Protein AF-A0A1U7H6U9-F1 (afdb_monomer)

Sequence (258 aa):
MTDILKEILNILKENENIRLIISALLLIFVFRLKDIYEFVDRLLNRKVTRLENLLKGDLDRETRQAVQEELYSRYFQQTTGIKAEKHLREKITKLFESANGRITYSDINHVFKHGFLLCDHNEELRIRKINRQDRISYRFWRIISLSVWVLGLLLILLTILFKIDDPSKIKIGILSTFSPSRNTNEFSLKSVLILHGISWCILAYVMRSQTFVIKIVDKVKSELERQSVEKKRPKSKSIINLFTNLLSPNNLFKRKKK

Nearest PDB structures (foldseek):
  3q0k-assembly2_C  TM=1.827E-01  e=5.398E+00  Homo sapiens

Solvent-accessible surface area (backbone atoms only — not comparable to full-atom values): 15126 Å² total; per-residue (Å²): 124,66,58,68,56,50,51,50,52,50,58,52,72,76,41,90,51,63,66,59,50,52,49,51,52,51,49,52,46,64,76,38,43,64,62,52,48,56,49,50,49,49,64,69,41,47,62,56,57,49,47,56,55,52,68,74,50,96,60,57,74,66,61,44,51,54,49,49,52,54,46,52,37,50,52,46,22,72,76,40,68,41,86,58,56,72,74,56,45,53,52,51,49,52,52,43,59,76,41,73,72,75,53,52,56,62,52,53,30,53,33,42,78,69,66,31,56,43,70,46,98,82,71,42,81,41,69,57,77,86,46,72,64,59,54,49,51,52,52,48,54,51,49,52,53,51,50,55,48,53,51,53,50,49,52,53,49,48,56,60,74,58,54,67,89,56,77,85,73,70,75,59,82,76,53,76,82,75,68,88,82,95,82,76,87,72,78,43,72,63,59,57,52,49,54,51,50,52,51,49,54,53,49,52,48,53,55,51,51,54,59,49,46,54,54,41,45,52,53,55,44,54,51,50,50,50,52,54,53,57,72,65,50,67,67,55,66,60,50,49,53,51,49,53,59,66,67,32,72,80,61,69,70,74,74,82,82,128

Radius of gyration: 31.3 Å; Cα contacts (8 Å, |Δi|>4): 102; chains: 1; bounding box: 90×60×73 Å

Mean predicted aligned error: 14.07 Å

Foldseek 3Di:
DVPVVVVLVVVVVPDPPVVSVVVVVVVCCVVCVVVVVVVVVCVLCVLLVVLVVVLVDDDPPVVNVVSVQVNVQSVLCVVLVDRDHPLVSVQVVVLQVLCVPLDDSPLVRLQVVVPQWDQDPVRHTGGDPCDPVNVVVLVVLVVVLVVVLVVLVVVLVCCVVPVPPDLVPPPPVVCVVPDDDDDPSPPDPVVSVVVSVVSVVVSVVVNCSVVVNVVSSVSSNVSSVVVVVVVPPPCVVVVVVVVCVVPPPVVVPPPPDD

Structure (mmCIF, N/CA/C/O backbone):
data_AF-A0A1U7H6U9-F1
#
_entry.id   AF-A0A1U7H6U9-F1
#
loop_
_atom_site.group_PDB
_atom_site.id
_atom_site.type_symbol
_atom_site.label_atom_id
_atom_site.label_alt_id
_atom_site.label_comp_id
_atom_site.label_asym_id
_atom_site.label_entity_id
_atom_site.label_seq_id
_atom_site.pdbx_PDB_ins_code
_atom_site.Cartn_x
_atom_site.Cartn_y
_atom_site.Cartn_z
_atom_site.occupancy
_atom_site.B_iso_or_equiv
_atom_site.auth_seq_id
_atom_site.auth_comp_id
_atom_site.auth_asym_id
_atom_site.auth_atom_id
_atom_site.pdbx_PDB_model_num
ATOM 1 N N . MET A 1 1 ? -4.903 -30.337 -26.180 1.00 49.38 1 MET A N 1
ATOM 2 C CA . MET A 1 1 ? -4.118 -29.377 -25.351 1.00 49.38 1 MET A CA 1
ATOM 3 C C . MET A 1 1 ? -2.610 -29.582 -25.526 1.00 49.38 1 MET A C 1
ATOM 5 O O . MET A 1 1 ? -1.869 -28.611 -25.504 1.00 49.38 1 MET A O 1
ATOM 9 N N . THR A 1 2 ? -2.164 -30.821 -25.748 1.00 56.25 2 THR A N 1
ATOM 10 C CA . THR A 1 2 ? -0.786 -31.196 -26.106 1.00 56.25 2 THR A CA 1
ATOM 11 C C . THR A 1 2 ? -0.370 -30.777 -27.516 1.00 56.25 2 THR A C 1
ATOM 13 O O . THR A 1 2 ? 0.811 -30.547 -27.745 1.00 56.25 2 THR A O 1
ATOM 16 N N . ASP A 1 3 ? -1.320 -30.649 -28.443 1.00 65.25 3 ASP A N 1
ATOM 17 C CA . ASP A 1 3 ? -0.990 -30.564 -29.873 1.00 65.25 3 ASP A CA 1
ATOM 18 C C . ASP A 1 3 ? -0.552 -29.159 -30.291 1.00 65.25 3 ASP A C 1
ATOM 20 O O . ASP A 1 3 ? 0.504 -29.014 -30.889 1.00 65.25 3 ASP A O 1
ATOM 24 N N . ILE A 1 4 ? -1.238 -28.115 -29.813 1.00 66.12 4 ILE A N 1
ATOM 25 C CA . ILE A 1 4 ? -0.829 -26.711 -30.020 1.00 66.12 4 ILE A CA 1
ATOM 26 C C . ILE A 1 4 ? 0.553 -26.442 -29.401 1.00 66.12 4 ILE A C 1
ATOM 28 O O . ILE A 1 4 ? 1.375 -25.724 -29.958 1.00 66.12 4 ILE A O 1
ATOM 32 N N . LEU A 1 5 ? 0.829 -27.038 -28.238 1.00 59.56 5 LEU A N 1
ATOM 33 C CA . LEU A 1 5 ? 2.100 -26.870 -27.530 1.00 59.56 5 LEU A CA 1
ATOM 34 C C . LEU A 1 5 ? 3.250 -27.577 -28.264 1.00 59.56 5 LEU A C 1
ATOM 36 O O . LEU A 1 5 ? 4.351 -27.035 -28.325 1.00 59.56 5 LEU A O 1
ATOM 40 N N . LYS A 1 6 ? 2.982 -28.746 -28.862 1.00 70.38 6 LYS A N 1
ATOM 41 C CA . LYS A 1 6 ? 3.920 -29.462 -29.739 1.00 70.38 6 LYS A CA 1
ATOM 42 C C . LYS A 1 6 ? 4.178 -28.713 -31.043 1.00 70.38 6 LYS A C 1
ATOM 44 O O . LYS A 1 6 ? 5.318 -28.655 -31.484 1.00 70.38 6 LYS A O 1
ATOM 49 N N . GLU A 1 7 ? 3.147 -28.121 -31.630 1.00 66.81 7 GLU A N 1
ATOM 50 C CA . GLU A 1 7 ? 3.247 -27.384 -32.890 1.00 66.81 7 GLU A CA 1
ATOM 51 C C . GLU A 1 7 ? 4.045 -26.087 -32.715 1.00 66.81 7 GLU A C 1
ATOM 53 O O . GLU A 1 7 ? 4.956 -25.807 -33.490 1.00 66.81 7 GLU A O 1
ATOM 58 N N . ILE A 1 8 ? 3.831 -25.375 -31.604 1.00 60.94 8 ILE A N 1
ATOM 59 C CA . ILE A 1 8 ? 4.666 -24.232 -31.217 1.00 60.94 8 ILE A CA 1
ATOM 60 C C . ILE A 1 8 ? 6.109 -24.678 -30.936 1.00 60.94 8 ILE A C 1
ATOM 62 O O . ILE A 1 8 ? 7.039 -24.033 -31.408 1.00 60.94 8 ILE A O 1
ATOM 66 N N . LEU A 1 9 ? 6.325 -25.788 -30.220 1.00 65.06 9 LEU A N 1
ATOM 67 C CA . LEU A 1 9 ? 7.670 -26.326 -29.964 1.00 65.06 9 LEU A CA 1
ATOM 68 C C . LEU A 1 9 ? 8.410 -26.720 -31.246 1.00 65.06 9 LEU A C 1
ATOM 70 O O . LEU A 1 9 ? 9.613 -26.493 -31.325 1.00 65.06 9 LEU A O 1
ATOM 74 N N . ASN A 1 10 ? 7.715 -27.260 -32.247 1.00 69.25 10 ASN A N 1
ATOM 75 C CA . ASN A 1 10 ? 8.311 -27.578 -33.543 1.00 69.25 10 ASN A CA 1
ATOM 76 C C . ASN A 1 10 ? 8.686 -26.305 -34.319 1.00 69.25 10 ASN A C 1
ATOM 78 O O . ASN A 1 10 ? 9.823 -26.197 -34.773 1.00 69.25 10 ASN A O 1
ATOM 82 N N . ILE A 1 11 ? 7.807 -25.295 -34.356 1.00 66.06 11 ILE A N 1
ATOM 83 C CA . ILE A 1 11 ? 8.087 -23.990 -34.989 1.00 66.06 11 ILE A CA 1
ATOM 84 C C . ILE A 1 11 ? 9.263 -23.268 -34.303 1.00 66.06 11 ILE A C 1
ATOM 86 O O . ILE A 1 11 ? 10.063 -22.606 -34.969 1.00 66.06 11 ILE A O 1
ATOM 90 N N . LEU A 1 12 ? 9.385 -23.409 -32.976 1.00 61.44 12 LEU A N 1
ATOM 91 C CA . LEU A 1 12 ? 10.490 -22.882 -32.164 1.00 61.44 12 LEU A CA 1
ATOM 92 C C . LEU A 1 12 ? 11.818 -23.609 -32.417 1.00 61.44 12 LEU A C 1
ATOM 94 O O . LEU A 1 12 ? 12.876 -23.008 -32.258 1.00 61.44 12 LEU A O 1
ATOM 98 N N . LYS A 1 13 ? 11.772 -24.898 -32.772 1.00 66.88 13 LYS A N 1
ATOM 99 C CA . LYS A 1 13 ? 12.962 -25.725 -33.009 1.00 66.88 13 LYS A CA 1
ATOM 100 C C . LYS A 1 13 ? 13.544 -25.515 -34.408 1.00 66.88 13 LYS A C 1
ATOM 102 O O . LYS A 1 13 ? 14.748 -25.660 -34.579 1.00 66.88 13 LYS A O 1
ATOM 107 N N . GLU A 1 14 ? 12.703 -25.161 -35.379 1.00 64.81 14 GLU A N 1
ATOM 108 C CA . GLU A 1 14 ? 13.105 -24.878 -36.765 1.00 64.81 14 GLU A CA 1
ATOM 109 C C . GLU A 1 14 ? 13.566 -23.431 -37.000 1.00 64.81 14 GLU A C 1
ATOM 111 O O . GLU A 1 14 ? 14.269 -23.171 -37.972 1.00 64.81 14 GLU A O 1
ATOM 116 N N . ASN A 1 15 ? 13.222 -22.481 -36.120 1.00 57.94 15 ASN A N 1
ATOM 117 C CA . ASN A 1 15 ? 13.577 -21.070 -36.288 1.00 57.94 15 ASN A CA 1
ATOM 118 C C . ASN A 1 15 ? 14.484 -20.557 -35.155 1.00 57.94 15 ASN A C 1
ATOM 120 O O . ASN A 1 15 ? 14.013 -20.286 -34.054 1.00 57.94 15 ASN A O 1
ATOM 124 N N . GLU A 1 16 ? 15.756 -20.259 -35.456 1.00 61.72 16 GLU A N 1
ATOM 125 C CA . GLU A 1 16 ? 16.683 -19.535 -34.552 1.00 61.72 16 GLU A CA 1
ATOM 126 C C . GLU A 1 16 ? 16.272 -18.067 -34.296 1.00 61.72 16 GLU A C 1
ATOM 128 O O . GLU A 1 16 ? 16.919 -17.319 -33.558 1.00 61.72 16 GLU A O 1
ATOM 133 N N . ASN A 1 17 ? 15.167 -17.619 -34.898 1.00 64.81 17 ASN A N 1
ATOM 134 C CA . ASN A 1 17 ? 14.652 -16.269 -34.750 1.00 64.81 17 ASN A CA 1
ATOM 135 C C . ASN A 1 17 ? 14.024 -16.058 -33.367 1.00 64.81 17 ASN A C 1
ATOM 137 O O . ASN A 1 17 ? 12.815 -16.186 -33.179 1.00 64.81 17 ASN A O 1
ATOM 141 N N . ILE A 1 18 ? 14.847 -15.599 -32.422 1.00 63.69 18 ILE A N 1
ATOM 142 C CA . ILE A 1 18 ? 14.475 -15.180 -31.058 1.00 63.69 18 ILE A CA 1
ATOM 143 C C . ILE A 1 18 ? 13.213 -14.286 -31.036 1.00 63.69 18 ILE A C 1
ATOM 145 O O . ILE A 1 18 ? 12.418 -14.352 -30.100 1.00 63.69 18 ILE A O 1
ATOM 149 N N . ARG A 1 19 ? 12.968 -13.482 -32.083 1.00 62.41 19 ARG A N 1
ATOM 150 C CA . ARG A 1 19 ? 11.760 -12.640 -32.213 1.00 62.41 19 ARG A CA 1
ATOM 151 C C . ARG A 1 19 ? 10.457 -13.447 -32.305 1.00 62.41 19 ARG A C 1
ATOM 153 O O . ARG A 1 19 ? 9.474 -13.041 -31.693 1.00 62.41 19 ARG A O 1
ATOM 160 N N . LEU A 1 20 ? 10.455 -14.570 -33.028 1.00 65.38 20 LEU A N 1
ATOM 161 C CA . LEU A 1 20 ? 9.314 -15.494 -33.116 1.00 65.38 20 LEU A CA 1
ATOM 162 C C . LEU A 1 20 ? 9.099 -16.236 -31.792 1.00 65.38 20 LEU A C 1
ATOM 164 O O . LEU A 1 20 ? 7.964 -16.456 -31.380 1.00 65.38 20 LEU A O 1
ATOM 168 N N . ILE A 1 21 ? 10.187 -16.547 -31.083 1.00 66.44 21 ILE A N 1
ATOM 169 C CA . ILE A 1 21 ? 10.131 -17.162 -29.752 1.00 66.44 21 ILE A CA 1
ATOM 170 C C . ILE A 1 21 ? 9.462 -16.221 -28.746 1.00 66.44 21 ILE A C 1
ATOM 172 O O . ILE A 1 21 ? 8.542 -16.613 -28.027 1.00 66.44 21 ILE A O 1
ATOM 176 N N . ILE A 1 22 ? 9.890 -14.956 -28.726 1.00 69.62 22 ILE A N 1
ATOM 177 C CA . ILE A 1 22 ? 9.334 -13.927 -27.842 1.00 69.62 22 ILE A CA 1
ATOM 178 C C . ILE A 1 22 ? 7.870 -13.633 -28.195 1.00 69.62 22 ILE A C 1
ATOM 180 O O . ILE A 1 22 ? 7.052 -13.504 -27.285 1.00 69.62 22 ILE A O 1
ATOM 184 N N . SER A 1 23 ? 7.511 -13.558 -29.483 1.00 69.50 23 SER A N 1
ATOM 185 C CA . SER A 1 23 ? 6.121 -13.313 -29.891 1.00 69.50 23 SER A CA 1
ATOM 186 C C . SER A 1 23 ? 5.200 -14.487 -29.552 1.00 69.50 23 SER A C 1
ATOM 188 O O . SER A 1 23 ? 4.104 -14.252 -29.047 1.00 69.50 23 SER A O 1
ATOM 190 N N . ALA A 1 24 ? 5.650 -15.734 -29.734 1.00 70.75 24 ALA A N 1
ATOM 191 C CA . ALA A 1 24 ? 4.907 -16.929 -29.340 1.00 70.75 24 ALA A CA 1
ATOM 192 C C . ALA A 1 24 ? 4.715 -17.006 -27.815 1.00 70.75 24 ALA A C 1
ATOM 194 O O . ALA A 1 24 ? 3.606 -17.265 -27.350 1.00 70.75 24 ALA A O 1
ATOM 195 N N . LEU A 1 25 ? 5.755 -16.707 -27.027 1.00 72.19 25 LEU A N 1
ATOM 196 C CA . LEU A 1 25 ? 5.663 -16.614 -25.564 1.00 72.19 25 LEU A CA 1
ATOM 197 C C . LEU A 1 25 ? 4.686 -15.523 -25.112 1.00 72.19 25 LEU A C 1
ATOM 199 O O . LEU A 1 25 ? 3.873 -15.772 -24.225 1.00 72.19 25 LEU A O 1
ATOM 203 N N . LEU A 1 26 ? 4.726 -14.341 -25.734 1.00 74.06 26 LEU A N 1
ATOM 204 C CA . LEU A 1 26 ? 3.769 -13.259 -25.479 1.00 74.06 26 LEU A CA 1
ATOM 205 C C . LEU A 1 26 ? 2.338 -13.675 -25.826 1.00 74.06 26 LEU A C 1
ATOM 207 O O . LEU A 1 26 ? 1.430 -13.399 -25.047 1.00 74.06 26 LEU A O 1
ATOM 211 N N . LEU A 1 27 ? 2.130 -14.370 -26.947 1.00 74.38 27 LEU A N 1
ATOM 212 C CA . LEU A 1 27 ? 0.814 -14.873 -27.343 1.00 74.38 27 LEU A CA 1
ATOM 213 C C . LEU A 1 27 ? 0.282 -15.877 -26.314 1.00 74.38 27 LEU A C 1
ATOM 215 O O . LEU A 1 27 ? -0.834 -15.723 -25.825 1.00 74.38 27 LEU A O 1
ATOM 219 N N . ILE A 1 28 ? 1.097 -16.865 -25.930 1.00 76.38 28 ILE A N 1
ATOM 220 C CA . ILE A 1 28 ? 0.740 -17.849 -24.899 1.00 76.38 28 ILE A CA 1
ATOM 221 C C . ILE A 1 28 ? 0.423 -17.138 -23.585 1.00 76.38 28 ILE A C 1
ATOM 223 O O . ILE A 1 28 ? -0.576 -17.462 -22.948 1.00 76.38 28 ILE A O 1
ATOM 227 N N . PHE A 1 29 ? 1.237 -16.153 -23.197 1.00 74.19 29 PHE A N 1
ATOM 228 C CA . PHE A 1 29 ? 1.008 -15.365 -21.995 1.00 74.19 29 PHE A CA 1
ATOM 229 C C . PHE A 1 29 ? -0.342 -14.647 -22.059 1.00 74.19 29 PHE A C 1
ATOM 231 O O . PHE A 1 29 ? -1.132 -14.793 -21.134 1.00 74.19 29 PHE A O 1
ATOM 238 N N . VAL A 1 30 ? -0.658 -13.968 -23.168 1.00 76.31 30 VAL A N 1
ATOM 239 C CA . VAL A 1 30 ? -1.934 -13.259 -23.365 1.00 76.31 30 VAL A CA 1
ATOM 240 C C . VAL A 1 30 ? -3.130 -14.213 -23.332 1.00 76.31 30 VAL A C 1
ATOM 242 O O . VAL A 1 30 ? -4.099 -13.947 -22.623 1.00 76.31 30 VAL A O 1
ATOM 245 N N . PHE A 1 31 ? -3.065 -15.350 -24.028 1.00 76.12 31 PHE A N 1
ATOM 246 C CA . PHE A 1 31 ? -4.160 -16.328 -24.051 1.00 76.12 31 PHE A CA 1
ATOM 247 C C . PHE A 1 31 ? -4.324 -17.090 -22.726 1.00 76.12 31 PHE A C 1
ATOM 249 O O . PHE A 1 31 ? -5.417 -17.564 -22.424 1.00 76.12 31 PHE A O 1
ATOM 256 N N . ARG A 1 32 ? -3.269 -17.179 -21.906 1.00 76.19 32 ARG A N 1
ATOM 257 C CA . ARG A 1 32 ? -3.286 -17.811 -20.575 1.00 76.19 32 ARG A CA 1
ATOM 258 C C . ARG A 1 32 ? -3.386 -16.815 -19.421 1.00 76.19 32 ARG A C 1
ATOM 260 O O . ARG A 1 32 ? -3.363 -17.241 -18.269 1.00 76.19 32 ARG A O 1
ATOM 267 N N . LEU A 1 33 ? -3.553 -15.517 -19.690 1.00 75.62 33 LEU A N 1
ATOM 268 C CA . LEU A 1 33 ? -3.684 -14.485 -18.652 1.00 75.62 33 LEU A CA 1
ATOM 269 C C . LEU A 1 33 ? -4.794 -14.815 -17.653 1.00 75.62 33 LEU A C 1
ATOM 271 O O . LEU A 1 33 ? -4.611 -14.595 -16.462 1.00 75.62 33 LEU A O 1
ATOM 275 N N . LYS A 1 34 ? -5.914 -15.379 -18.121 1.00 79.38 34 LYS A N 1
ATOM 276 C CA . LYS A 1 34 ? -7.024 -15.793 -17.255 1.00 79.38 34 LYS A CA 1
ATOM 277 C C . LYS A 1 34 ? -6.606 -16.896 -16.278 1.00 79.38 34 LYS A C 1
ATOM 279 O O . LYS A 1 34 ? -6.797 -16.737 -15.078 1.00 79.38 34 LYS A O 1
ATOM 284 N N . ASP A 1 35 ? -5.986 -17.966 -16.773 1.00 79.75 35 ASP A N 1
ATOM 285 C CA . ASP A 1 35 ? -5.530 -19.088 -15.941 1.00 79.75 35 ASP A CA 1
ATOM 286 C C . ASP A 1 35 ? -4.457 -18.638 -14.938 1.00 79.75 35 ASP A C 1
ATOM 288 O O . ASP A 1 35 ? -4.471 -19.034 -13.772 1.00 79.75 35 ASP A O 1
ATOM 292 N N . ILE A 1 36 ? -3.539 -17.775 -15.387 1.00 75.81 36 ILE A N 1
ATOM 293 C CA . ILE A 1 36 ? -2.498 -17.180 -14.543 1.00 75.81 36 ILE A CA 1
ATOM 294 C C . ILE A 1 36 ? -3.138 -16.299 -13.469 1.00 75.81 36 ILE A C 1
ATOM 296 O O . ILE A 1 36 ? -2.761 -16.396 -12.303 1.00 75.81 36 ILE A O 1
ATOM 300 N N . TYR A 1 37 ? -4.123 -15.476 -13.828 1.00 78.69 37 TYR A N 1
ATOM 301 C CA . TYR A 1 37 ? -4.843 -14.629 -12.884 1.00 78.69 37 TYR A CA 1
ATOM 302 C C . TYR A 1 37 ? -5.593 -15.462 -11.841 1.00 78.69 37 TYR A C 1
ATOM 304 O O . TYR A 1 37 ? -5.427 -15.228 -10.649 1.00 78.69 37 TYR A O 1
ATOM 312 N N . GLU A 1 38 ? -6.337 -16.491 -12.256 1.00 81.88 38 GLU A N 1
ATOM 313 C CA . GLU A 1 38 ? -7.028 -17.412 -11.344 1.00 81.88 38 GLU A CA 1
ATOM 314 C C . GLU A 1 38 ? -6.059 -18.191 -10.444 1.00 81.88 38 GLU A C 1
ATOM 316 O O . GLU A 1 38 ? -6.378 -18.520 -9.299 1.00 81.88 38 GLU A O 1
ATOM 321 N N . PHE A 1 39 ? -4.872 -18.531 -10.944 1.00 80.88 39 PHE A N 1
ATOM 322 C CA . PHE A 1 39 ? -3.835 -19.178 -10.146 1.00 80.88 39 PHE A CA 1
ATOM 323 C C . PHE A 1 39 ? -3.241 -18.221 -9.106 1.00 80.88 39 PHE A C 1
ATOM 325 O O . PHE A 1 39 ? -3.111 -18.585 -7.935 1.00 80.88 39 PHE A O 1
ATOM 332 N N . VAL A 1 40 ? -2.919 -16.991 -9.512 1.00 79.81 40 VAL A N 1
ATOM 333 C CA . VAL A 1 40 ? -2.417 -15.941 -8.617 1.00 79.81 40 VAL A CA 1
ATOM 334 C C . VAL A 1 40 ? -3.463 -15.597 -7.558 1.00 79.81 40 VAL A C 1
ATOM 336 O O . VAL A 1 40 ? -3.121 -15.534 -6.380 1.00 79.81 40 VAL A O 1
ATOM 339 N N . ASP A 1 41 ? -4.733 -15.461 -7.937 1.00 79.50 41 ASP A N 1
ATOM 340 C CA . ASP A 1 41 ? -5.823 -15.176 -7.005 1.00 79.50 41 ASP A CA 1
ATOM 341 C C . ASP A 1 41 ? -6.011 -16.316 -5.992 1.00 79.50 41 ASP A C 1
ATOM 343 O O . ASP A 1 41 ? -6.044 -16.083 -4.782 1.00 79.50 41 ASP A O 1
ATOM 347 N N . ARG A 1 42 ? -5.978 -17.578 -6.448 1.00 81.88 42 ARG A N 1
ATOM 348 C CA . ARG A 1 42 ? -5.971 -18.745 -5.551 1.00 81.88 42 ARG A CA 1
ATOM 349 C C . ARG A 1 42 ? -4.787 -18.734 -4.591 1.00 81.88 42 ARG A C 1
ATOM 351 O O . ARG A 1 42 ? -4.968 -19.040 -3.414 1.00 81.88 42 ARG A O 1
ATOM 358 N N . LEU A 1 43 ? -3.584 -18.387 -5.050 1.00 81.75 43 LEU A N 1
ATOM 359 C CA . LEU A 1 43 ? -2.405 -18.301 -4.183 1.00 81.75 43 LEU A CA 1
ATOM 360 C C . LEU A 1 43 ? -2.527 -17.182 -3.144 1.00 81.75 43 LEU A C 1
ATOM 362 O O . LEU A 1 43 ? -2.192 -17.402 -1.977 1.00 81.75 43 LEU A O 1
ATOM 366 N N . LEU A 1 44 ? -3.022 -16.012 -3.550 1.00 78.75 44 LEU A N 1
ATOM 367 C CA . LEU A 1 44 ? -3.219 -14.862 -2.669 1.00 78.75 44 LEU A CA 1
ATOM 368 C C . LEU A 1 44 ? -4.305 -15.138 -1.619 1.00 78.75 44 LEU A C 1
ATOM 370 O O . LEU A 1 44 ? -4.114 -14.821 -0.442 1.00 78.75 44 LEU A O 1
ATOM 374 N N . ASN A 1 45 ? -5.392 -15.806 -2.012 1.00 86.62 45 ASN A N 1
ATOM 375 C CA . ASN A 1 45 ? -6.551 -16.064 -1.155 1.00 86.62 45 ASN A CA 1
ATOM 376 C C . ASN A 1 45 ? -6.471 -17.381 -0.373 1.00 86.62 45 ASN A C 1
ATOM 378 O O . ASN A 1 45 ? -7.214 -17.560 0.590 1.00 86.62 45 ASN A O 1
ATOM 382 N N . ARG A 1 46 ? -5.520 -18.277 -0.680 1.00 88.56 46 ARG A N 1
ATOM 383 C CA . ARG A 1 46 ? -5.366 -19.582 -0.002 1.00 88.56 46 ARG A CA 1
ATOM 384 C C . ARG A 1 46 ? -5.348 -19.474 1.521 1.00 88.56 46 ARG A C 1
ATOM 386 O O . ARG A 1 46 ? -5.895 -20.333 2.211 1.00 88.56 46 ARG A O 1
ATOM 393 N N . LYS A 1 47 ? -4.690 -18.442 2.059 1.00 85.62 47 LYS A N 1
ATOM 394 C CA . LYS A 1 47 ? -4.638 -18.212 3.510 1.00 85.62 47 LYS A CA 1
ATOM 395 C C . LYS A 1 47 ? -5.995 -17.797 4.074 1.00 85.62 47 LYS A C 1
ATOM 397 O O . LYS A 1 47 ? -6.360 -18.309 5.124 1.00 85.62 47 LYS A O 1
ATOM 402 N N . VAL A 1 48 ? -6.733 -16.933 3.378 1.00 90.88 48 VAL A N 1
ATOM 403 C CA . VAL A 1 48 ? -8.085 -16.502 3.768 1.00 90.88 48 VAL A CA 1
ATOM 404 C C . VAL A 1 48 ? -9.019 -17.709 3.789 1.00 90.88 48 VAL A C 1
ATOM 406 O O . VAL A 1 48 ? -9.549 -18.034 4.844 1.00 90.88 48 VAL A O 1
ATOM 409 N N . THR A 1 49 ? -9.086 -18.473 2.695 1.00 90.44 49 THR A N 1
ATOM 410 C CA . THR A 1 49 ? -9.925 -19.680 2.608 1.00 90.44 49 THR A CA 1
ATOM 411 C C . THR A 1 49 ? -9.576 -20.710 3.685 1.00 90.44 49 THR A C 1
ATOM 413 O O . THR A 1 49 ? -10.455 -21.360 4.246 1.00 90.44 49 THR A O 1
ATOM 416 N N . ARG A 1 50 ? -8.287 -20.864 4.023 1.00 91.38 50 ARG A N 1
ATOM 417 C CA . ARG A 1 50 ? -7.864 -21.756 5.111 1.00 91.38 50 ARG A CA 1
ATOM 418 C C . ARG A 1 50 ? -8.372 -21.279 6.473 1.00 91.38 50 ARG A C 1
ATOM 420 O O . ARG A 1 50 ? -8.846 -22.107 7.241 1.00 91.38 50 ARG A O 1
ATOM 427 N N . LEU A 1 51 ? -8.274 -19.983 6.768 1.00 91.75 51 LEU A N 1
ATOM 428 C CA . LEU A 1 51 ? -8.778 -19.402 8.018 1.00 91.75 51 LEU A CA 1
ATOM 429 C C . LEU A 1 51 ? -10.307 -19.517 8.108 1.00 91.75 51 LEU A C 1
ATOM 431 O O . LEU A 1 51 ? -10.827 -19.899 9.150 1.00 91.75 51 LEU A O 1
ATOM 435 N N . GLU A 1 52 ? -11.022 -19.280 7.009 1.00 93.69 52 GLU A N 1
ATOM 436 C CA . GLU A 1 52 ? -12.477 -19.464 6.941 1.00 93.69 52 GLU A CA 1
ATOM 437 C C . GLU A 1 52 ? -12.894 -20.914 7.177 1.00 93.69 52 GLU A C 1
ATOM 439 O O . GLU A 1 52 ? -13.838 -21.176 7.918 1.00 93.69 52 GLU A O 1
ATOM 444 N N . ASN A 1 53 ? -12.179 -21.867 6.578 1.00 93.19 53 ASN A N 1
ATOM 445 C CA . ASN A 1 53 ? -12.447 -23.285 6.791 1.00 93.19 53 ASN A CA 1
ATOM 446 C C . ASN A 1 53 ? -12.144 -23.717 8.231 1.00 93.19 53 ASN A C 1
ATOM 448 O O . ASN A 1 53 ? -12.884 -24.531 8.774 1.00 93.19 53 ASN A O 1
ATOM 452 N N . LEU A 1 54 ? -11.114 -23.150 8.872 1.00 92.44 54 LEU A N 1
ATOM 453 C CA . LEU A 1 54 ? -10.830 -23.402 10.289 1.00 92.44 54 LEU A CA 1
ATOM 454 C C . LEU A 1 54 ? -11.962 -22.895 11.192 1.00 92.44 54 LEU A C 1
ATOM 456 O O . LEU A 1 54 ? -12.352 -23.597 12.118 1.00 92.44 54 LEU A O 1
ATOM 460 N N . LEU A 1 55 ? -12.542 -21.726 10.898 1.00 92.88 55 LEU A N 1
ATOM 461 C CA . LEU A 1 55 ? -13.664 -21.179 11.676 1.00 92.88 55 LEU A CA 1
ATOM 462 C C . LEU A 1 55 ? -14.951 -22.007 11.586 1.00 92.88 55 LEU A C 1
ATOM 464 O O . LEU A 1 55 ? -15.796 -21.885 12.472 1.00 92.88 55 LEU A O 1
ATOM 468 N N . LYS A 1 56 ? -15.105 -22.833 10.544 1.00 93.31 56 LYS A N 1
ATOM 469 C CA . LYS A 1 56 ? -16.243 -23.754 10.393 1.00 93.31 56 LYS A CA 1
ATOM 470 C C . LYS A 1 56 ? -16.124 -25.007 11.269 1.00 93.31 56 LYS A C 1
ATOM 472 O O . LYS A 1 56 ? -17.114 -25.713 11.415 1.00 93.31 56 LYS A O 1
ATOM 477 N N . GLY A 1 57 ? -14.941 -25.298 11.811 1.00 92.31 57 GLY A N 1
ATOM 478 C CA . GLY A 1 57 ? -14.719 -26.426 12.713 1.00 92.31 57 GLY A CA 1
ATOM 479 C C . GLY A 1 57 ? -14.994 -26.101 14.183 1.00 92.31 57 GLY A C 1
ATOM 480 O O . GLY A 1 57 ? -15.238 -24.948 14.567 1.00 92.31 57 GLY A O 1
ATOM 481 N N . ASP A 1 58 ? -14.891 -27.135 15.016 1.00 91.75 58 ASP A N 1
ATOM 482 C CA . ASP A 1 58 ? -14.855 -26.982 16.468 1.00 91.75 58 ASP A CA 1
ATOM 483 C C . ASP A 1 58 ? -13.469 -26.507 16.900 1.00 91.75 58 ASP A C 1
ATOM 485 O O . ASP A 1 58 ? -12.471 -27.222 16.827 1.00 91.75 58 ASP A O 1
ATOM 489 N N . LEU A 1 59 ? -13.427 -25.248 17.321 1.00 93.44 59 LEU A N 1
ATOM 490 C CA . LEU A 1 59 ? -12.270 -24.591 17.905 1.00 93.44 59 LEU A CA 1
ATOM 491 C C . LEU A 1 59 ? -12.665 -24.129 19.300 1.00 93.44 59 LEU A C 1
ATOM 493 O O . LEU A 1 59 ? -13.800 -23.686 19.510 1.00 93.44 59 LEU A O 1
ATOM 497 N N . ASP A 1 60 ? -11.718 -24.167 20.231 1.00 95.25 60 ASP A N 1
ATOM 498 C CA . ASP A 1 60 ? -11.890 -23.505 21.515 1.00 95.25 60 ASP A CA 1
ATOM 499 C C . ASP A 1 60 ? -12.091 -21.989 21.323 1.00 95.25 60 ASP A C 1
ATOM 501 O O . ASP A 1 60 ? -11.799 -21.404 20.270 1.00 95.25 60 ASP A O 1
ATOM 505 N N . ARG A 1 61 ? -12.635 -21.336 22.351 1.00 94.62 61 ARG A N 1
ATOM 506 C CA . ARG A 1 61 ? -13.031 -19.926 22.281 1.00 94.62 61 ARG A CA 1
ATOM 507 C C . ARG A 1 61 ? -11.854 -18.997 21.971 1.00 94.62 61 ARG A C 1
ATOM 509 O O . ARG A 1 61 ? -12.029 -18.053 21.198 1.00 94.62 61 ARG A O 1
ATOM 516 N N . GLU A 1 62 ? -10.691 -19.246 22.563 1.00 94.06 62 GLU A N 1
ATOM 517 C CA . GLU A 1 62 ? -9.511 -18.392 22.412 1.00 94.06 62 GLU A CA 1
ATOM 518 C C . GLU A 1 62 ? -8.929 -18.527 21.004 1.00 94.06 62 GLU A C 1
ATOM 520 O O . GLU A 1 62 ? -8.724 -17.523 20.313 1.00 94.06 62 GLU A O 1
ATOM 525 N N . THR A 1 63 ? -8.781 -19.761 20.518 1.00 93.88 63 THR A N 1
ATOM 526 C CA . THR A 1 63 ? -8.324 -20.039 19.154 1.00 93.88 63 THR A CA 1
ATOM 527 C C . THR A 1 63 ? -9.289 -19.474 18.120 1.00 93.88 63 THR A C 1
ATOM 529 O O . THR A 1 63 ? -8.857 -18.849 17.149 1.00 93.88 63 THR A O 1
ATOM 532 N N . ARG A 1 64 ? -10.606 -19.612 18.324 1.00 94.69 64 ARG A N 1
ATOM 533 C CA . ARG A 1 64 ? -11.608 -19.029 17.420 1.00 94.69 64 ARG A CA 1
ATOM 534 C C . ARG A 1 64 ? -11.467 -17.509 17.335 1.00 94.69 64 ARG A C 1
ATOM 536 O O . ARG A 1 64 ? -11.513 -16.961 16.233 1.00 94.69 64 ARG A O 1
ATOM 543 N N . GLN A 1 65 ? -11.257 -16.833 18.464 1.00 94.19 65 GLN A N 1
ATOM 544 C CA . GLN A 1 65 ? -11.058 -15.384 18.495 1.00 94.19 65 GLN A CA 1
ATOM 545 C C . GLN A 1 65 ? -9.770 -14.967 17.767 1.00 94.19 65 GLN A C 1
ATOM 547 O O . GLN A 1 65 ? -9.804 -14.044 16.953 1.00 94.19 65 GLN A O 1
ATOM 552 N N . ALA A 1 66 ? -8.658 -15.669 17.995 1.00 93.12 66 ALA A N 1
ATOM 553 C CA . ALA A 1 66 ? -7.391 -15.394 17.317 1.00 93.12 66 ALA A CA 1
ATOM 554 C C . ALA A 1 66 ? -7.493 -15.583 15.791 1.00 93.12 66 ALA A C 1
ATOM 556 O O . ALA A 1 66 ? -7.029 -14.740 15.019 1.00 93.12 66 ALA A O 1
ATOM 557 N N . VAL A 1 67 ? -8.157 -16.655 15.339 1.00 94.25 67 VAL A N 1
ATOM 558 C CA . VAL A 1 67 ? -8.384 -16.926 13.910 1.00 94.25 67 VAL A CA 1
ATOM 559 C C . VAL A 1 67 ? -9.284 -15.861 13.279 1.00 94.25 67 VAL A C 1
ATOM 561 O O . VAL A 1 67 ? -8.986 -15.394 12.179 1.00 94.25 67 VAL A O 1
ATOM 564 N N . GLN A 1 68 ? -10.350 -15.431 13.965 1.00 94.44 68 GLN A N 1
ATOM 565 C CA . GLN A 1 68 ? -11.191 -14.321 13.500 1.00 94.44 68 GLN A CA 1
ATOM 566 C C . GLN A 1 68 ? -10.390 -13.024 13.372 1.00 94.44 68 GLN A C 1
ATOM 568 O O . GLN A 1 68 ? -10.537 -12.305 12.386 1.00 94.44 68 GLN A O 1
ATOM 573 N N . GLU A 1 69 ? -9.526 -12.718 14.336 1.00 93.69 69 GLU A N 1
ATOM 574 C CA . GLU A 1 69 ? -8.734 -11.491 14.318 1.00 93.69 69 GLU A CA 1
ATOM 575 C C . GLU A 1 69 ? -7.709 -11.459 13.177 1.00 93.69 69 GLU A C 1
ATOM 577 O O . GLU A 1 69 ? -7.556 -10.422 12.519 1.00 93.69 69 GLU A O 1
ATOM 582 N N . GLU A 1 70 ? -7.055 -12.588 12.891 1.00 93.00 70 GLU A N 1
ATOM 583 C CA . GLU A 1 70 ? -6.182 -12.729 11.721 1.00 93.00 70 GLU A CA 1
ATOM 584 C C . GLU A 1 70 ? -6.992 -12.647 10.419 1.00 93.00 70 GLU A C 1
ATOM 586 O O . GLU A 1 70 ? -6.574 -11.966 9.483 1.00 93.00 70 GLU A O 1
ATOM 591 N N . LEU A 1 71 ? -8.177 -13.263 10.352 1.00 93.69 71 LEU A N 1
ATOM 592 C CA . LEU A 1 71 ? -9.052 -13.168 9.181 1.00 93.69 71 LEU A CA 1
ATOM 593 C C . LEU A 1 71 ? -9.473 -11.713 8.910 1.00 93.69 71 LEU A C 1
ATOM 595 O O . LEU A 1 71 ? -9.330 -11.226 7.788 1.00 93.69 71 LEU A O 1
ATOM 599 N N . TYR A 1 72 ? -9.894 -10.977 9.941 1.00 93.44 72 TYR A N 1
ATOM 600 C CA . TYR A 1 72 ? -10.198 -9.549 9.829 1.00 93.44 72 TYR A CA 1
ATOM 601 C C . TYR A 1 72 ? -8.978 -8.719 9.428 1.00 93.44 72 TYR A C 1
ATOM 603 O O . TYR A 1 72 ? -9.108 -7.784 8.640 1.00 93.44 72 TYR A O 1
ATOM 611 N N . SER A 1 73 ? -7.787 -9.059 9.930 1.00 93.88 73 SER A N 1
ATOM 612 C CA . SER A 1 73 ? -6.528 -8.432 9.511 1.00 93.88 73 SER A CA 1
ATOM 613 C C . SER A 1 73 ? -6.309 -8.568 8.004 1.00 93.88 73 SER A C 1
ATOM 615 O O . SER A 1 73 ? -5.976 -7.594 7.326 1.00 93.88 73 SER A O 1
ATOM 617 N N . ARG A 1 74 ? -6.554 -9.767 7.460 1.00 92.00 74 ARG A N 1
ATOM 618 C CA . ARG A 1 74 ? -6.420 -10.053 6.027 1.00 92.00 74 ARG A CA 1
ATOM 619 C C . ARG A 1 74 ? -7.438 -9.294 5.199 1.00 92.00 74 ARG A C 1
ATOM 621 O O . ARG A 1 74 ? -7.037 -8.646 4.236 1.00 92.00 74 ARG A O 1
ATOM 628 N N . TYR A 1 75 ? -8.706 -9.312 5.600 1.00 93.38 75 TYR A N 1
ATOM 629 C CA . TYR A 1 75 ? -9.744 -8.559 4.903 1.00 93.38 75 TYR A CA 1
ATOM 630 C C . TYR A 1 75 ? -9.470 -7.061 4.915 1.00 93.38 75 TYR A C 1
ATOM 632 O O . TYR A 1 75 ? -9.540 -6.406 3.878 1.00 93.38 75 TYR A O 1
ATOM 640 N N . PHE A 1 76 ? -9.054 -6.518 6.056 1.00 94.19 76 PHE A N 1
ATOM 641 C CA . PHE A 1 76 ? -8.660 -5.120 6.138 1.00 94.19 76 PHE A CA 1
ATOM 642 C C . PHE A 1 76 ? -7.479 -4.804 5.213 1.00 94.19 76 PHE A C 1
ATOM 644 O O . PHE A 1 76 ? -7.515 -3.802 4.500 1.00 94.19 76 PHE A O 1
ATOM 651 N N . GLN A 1 77 ? -6.455 -5.662 5.174 1.00 93.56 77 GLN A N 1
ATOM 652 C CA . GLN A 1 77 ? -5.315 -5.491 4.276 1.00 93.56 77 GLN A CA 1
ATOM 653 C C . GLN A 1 77 ? -5.724 -5.570 2.799 1.00 93.56 77 GLN A C 1
ATOM 655 O O . GLN A 1 77 ? -5.212 -4.790 2.002 1.00 93.56 77 GLN A O 1
ATOM 660 N N . GLN A 1 78 ? -6.625 -6.477 2.421 1.00 90.31 78 GLN A N 1
ATOM 661 C CA . GLN A 1 78 ? -7.114 -6.591 1.044 1.00 90.31 78 GLN A CA 1
ATOM 662 C C . GLN A 1 78 ? -7.906 -5.345 0.625 1.00 90.31 78 GLN A C 1
ATOM 664 O O . GLN A 1 78 ? -7.678 -4.818 -0.460 1.00 90.31 78 GLN A O 1
ATOM 669 N N . THR A 1 79 ? -8.763 -4.827 1.507 1.00 90.12 79 THR A N 1
ATOM 670 C CA . THR A 1 79 ? -9.614 -3.663 1.217 1.00 90.12 79 THR A CA 1
ATOM 671 C C . THR A 1 79 ? -8.845 -2.341 1.234 1.00 90.12 79 THR A C 1
ATOM 673 O O . THR A 1 79 ? -9.076 -1.470 0.401 1.00 90.12 79 THR A O 1
ATOM 676 N N . THR A 1 80 ? -7.932 -2.158 2.190 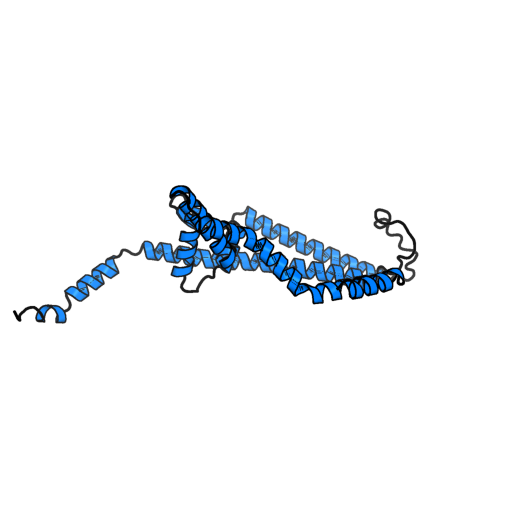1.00 92.25 80 THR A N 1
ATOM 677 C CA . THR A 1 80 ? -7.257 -0.864 2.424 1.00 92.25 80 THR A CA 1
ATOM 678 C C . THR A 1 80 ? -5.814 -0.832 1.920 1.00 92.25 80 THR A C 1
ATOM 680 O O . THR A 1 80 ? -5.215 0.235 1.774 1.00 92.25 80 THR A O 1
ATOM 683 N N . GLY A 1 81 ? -5.218 -1.999 1.673 1.00 91.38 81 GLY A N 1
ATOM 684 C CA . GLY A 1 81 ? -3.794 -2.153 1.387 1.00 91.38 81 GLY A CA 1
ATOM 685 C C . GLY A 1 81 ? -2.882 -1.957 2.604 1.00 91.38 81 GLY A C 1
ATOM 686 O O . GLY A 1 81 ? -1.665 -1.901 2.416 1.00 91.38 81 GLY A O 1
ATOM 687 N N . ILE A 1 82 ? -3.439 -1.832 3.817 1.00 92.19 82 ILE A N 1
ATOM 688 C CA . ILE A 1 82 ? -2.716 -1.552 5.064 1.00 92.19 82 ILE A CA 1
ATOM 689 C C . ILE A 1 82 ? -2.639 -2.825 5.910 1.00 92.19 82 ILE A C 1
ATOM 691 O O . ILE A 1 82 ? -3.658 -3.405 6.277 1.00 92.19 82 ILE A O 1
ATOM 695 N N . LYS A 1 83 ? -1.423 -3.243 6.270 1.00 92.06 83 LYS A N 1
ATOM 696 C CA . LYS A 1 83 ? -1.202 -4.326 7.235 1.00 92.06 83 LYS A CA 1
ATOM 697 C C . LYS A 1 83 ? -1.017 -3.721 8.627 1.00 92.06 83 LYS A C 1
ATOM 699 O O . LYS A 1 83 ? 0.022 -3.126 8.895 1.00 92.06 83 LYS A O 1
ATOM 704 N N . ALA A 1 84 ? -2.023 -3.864 9.483 1.00 89.69 84 ALA A N 1
ATOM 705 C CA . ALA A 1 84 ? -2.076 -3.234 10.799 1.00 89.69 84 ALA A CA 1
ATOM 706 C C . ALA A 1 84 ? -2.690 -4.168 11.852 1.00 89.69 84 ALA A C 1
ATOM 708 O O . ALA A 1 84 ? -3.562 -4.983 11.539 1.00 89.69 84 ALA A O 1
ATOM 709 N N . GLU A 1 85 ? -2.256 -4.016 13.102 1.00 90.88 85 GLU A N 1
ATOM 710 C CA . GLU A 1 85 ? -2.849 -4.676 14.269 1.00 90.88 85 GLU A CA 1
ATOM 711 C C . GLU A 1 85 ? -4.248 -4.133 14.573 1.00 90.88 85 GLU A C 1
ATOM 713 O O . GLU A 1 85 ? -4.599 -3.031 14.149 1.00 90.88 85 GLU A O 1
ATOM 718 N N . LYS A 1 86 ? -5.053 -4.889 15.326 1.00 90.50 86 LYS A N 1
ATOM 719 C CA . LYS A 1 86 ? -6.460 -4.560 15.597 1.00 90.50 86 LYS A CA 1
ATOM 720 C C . LYS A 1 86 ? -6.668 -3.140 16.113 1.00 90.50 86 LYS A C 1
ATOM 722 O O . LYS A 1 86 ? -7.452 -2.405 15.517 1.00 90.50 86 LYS A O 1
ATOM 727 N N . HIS A 1 87 ? -5.926 -2.738 17.144 1.00 90.25 87 HIS A N 1
ATOM 728 C CA . HIS A 1 87 ? -6.037 -1.397 17.723 1.00 90.25 87 HIS A CA 1
ATOM 729 C C . HIS A 1 87 ? -5.808 -0.308 16.659 1.00 90.25 87 HIS A C 1
ATOM 731 O O . HIS A 1 87 ? -6.552 0.667 16.568 1.00 90.25 87 HIS A O 1
ATOM 737 N N . LEU A 1 88 ? -4.822 -0.506 15.782 1.00 91.19 88 LEU A N 1
ATOM 738 C CA . LEU A 1 88 ? -4.484 0.442 14.732 1.00 91.19 88 LEU A CA 1
ATOM 739 C C . LEU A 1 88 ? -5.537 0.449 13.613 1.00 91.19 88 LEU A C 1
ATOM 741 O O . LEU A 1 88 ? -5.904 1.523 13.132 1.00 91.19 88 LEU A O 1
ATOM 745 N N . ARG A 1 89 ? -6.078 -0.719 13.239 1.00 93.38 89 ARG A N 1
ATOM 746 C CA . ARG A 1 89 ? -7.185 -0.835 12.271 1.00 93.38 89 ARG A CA 1
ATOM 747 C C . ARG A 1 89 ? -8.417 -0.067 12.734 1.00 93.38 89 ARG A C 1
ATOM 749 O O . ARG A 1 89 ? -9.004 0.673 11.948 1.00 93.38 89 ARG A O 1
ATOM 756 N N . GLU A 1 90 ? -8.783 -0.192 14.006 1.00 93.06 90 GLU A N 1
ATOM 757 C CA . GLU A 1 90 ? -9.926 0.522 14.582 1.00 93.06 90 GLU A CA 1
ATOM 758 C C . GLU A 1 90 ? -9.732 2.041 14.524 1.00 93.06 90 GLU A C 1
ATOM 760 O O . GLU A 1 90 ? -10.648 2.777 14.155 1.00 93.06 90 GLU A O 1
ATOM 765 N N . LYS A 1 91 ? -8.528 2.533 14.836 1.00 92.00 91 LYS A N 1
ATOM 766 C CA . LYS A 1 91 ? -8.229 3.972 14.780 1.00 92.00 91 LYS A CA 1
ATOM 767 C C . LYS A 1 91 ? -8.222 4.492 13.344 1.00 92.00 91 LYS A C 1
ATOM 769 O O . LYS A 1 91 ? -8.740 5.577 13.097 1.00 92.00 91 LYS A O 1
ATOM 774 N N . ILE A 1 92 ? -7.677 3.721 12.401 1.00 93.69 92 ILE A N 1
ATOM 775 C CA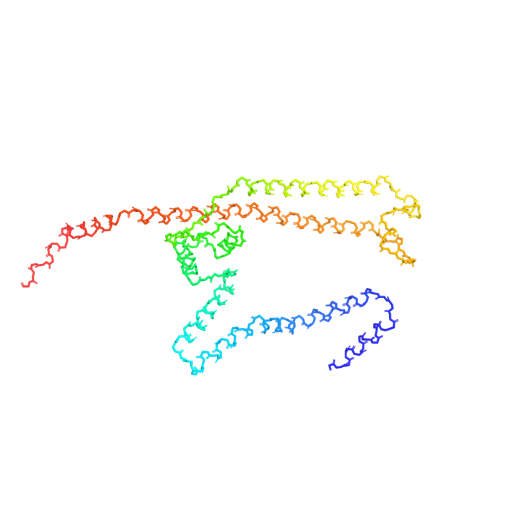 . ILE A 1 92 ? -7.691 4.063 10.972 1.00 93.69 92 ILE A CA 1
ATOM 776 C C . ILE A 1 92 ? -9.128 4.112 10.443 1.00 93.69 92 ILE A C 1
ATOM 778 O O . ILE A 1 92 ? -9.477 5.045 9.725 1.00 93.69 92 ILE A O 1
ATOM 782 N N . THR A 1 93 ? -9.964 3.150 10.832 1.00 93.94 93 THR A N 1
ATOM 783 C CA . THR A 1 93 ? -11.380 3.101 10.438 1.00 93.94 93 THR A CA 1
ATOM 784 C C . THR A 1 93 ? -12.127 4.322 10.973 1.00 93.94 93 THR A C 1
ATOM 786 O O . THR A 1 93 ? -12.759 5.036 10.202 1.00 93.94 93 THR A O 1
ATOM 789 N N . LYS A 1 94 ? -11.943 4.664 12.256 1.00 92.88 94 LYS A N 1
ATOM 790 C CA . LYS A 1 94 ? -12.513 5.887 12.854 1.00 92.88 94 LYS A CA 1
ATOM 791 C C . LYS A 1 94 ? -12.036 7.162 12.155 1.00 92.88 94 LYS A C 1
ATOM 793 O O . LYS A 1 94 ? -12.822 8.082 11.931 1.00 92.88 94 LYS A O 1
ATOM 798 N N . LEU A 1 95 ? -10.750 7.228 11.803 1.00 92.19 95 LEU A N 1
ATOM 799 C CA . LEU A 1 95 ? -10.189 8.346 11.048 1.00 92.19 95 LEU A CA 1
ATOM 800 C C . LEU A 1 95 ? -10.859 8.477 9.676 1.00 92.19 95 LEU A C 1
ATOM 802 O O . LEU A 1 95 ? -11.288 9.570 9.316 1.00 92.19 95 LEU A O 1
ATOM 806 N N . PHE A 1 96 ? -11.007 7.372 8.950 1.00 94.31 96 PHE A N 1
ATOM 807 C CA . PHE A 1 96 ? -11.687 7.347 7.660 1.00 94.31 96 PHE A CA 1
ATOM 808 C C . PHE A 1 96 ? -13.160 7.777 7.763 1.00 94.31 96 PHE A C 1
ATOM 810 O O . PHE A 1 96 ? -13.588 8.656 7.016 1.00 94.31 96 PHE A O 1
ATOM 817 N N . GLU A 1 97 ? -13.911 7.220 8.717 1.00 93.19 97 GLU A N 1
ATOM 818 C CA . GLU A 1 97 ? -15.328 7.539 8.940 1.00 93.19 97 GLU A CA 1
ATOM 819 C C . GLU A 1 97 ? -15.530 9.022 9.262 1.00 93.19 97 GLU A C 1
ATOM 821 O O . GLU A 1 97 ? -16.289 9.713 8.590 1.00 93.19 97 GLU A O 1
ATOM 826 N N . SER A 1 98 ? -14.790 9.549 10.240 1.00 90.56 98 SER A N 1
ATOM 827 C CA . SER A 1 98 ? -14.909 10.956 10.658 1.00 90.56 98 SER A CA 1
ATOM 828 C C . SER A 1 98 ? -14.531 11.967 9.570 1.00 90.56 98 SER A C 1
ATOM 830 O O . SER A 1 98 ? -14.992 13.111 9.582 1.00 90.56 98 SER A O 1
ATOM 832 N N . ALA A 1 99 ? -13.694 11.557 8.616 1.00 90.69 99 ALA A N 1
ATOM 833 C CA . ALA A 1 99 ? -13.272 12.429 7.543 1.00 90.69 99 ALA A CA 1
ATOM 834 C C . ALA A 1 99 ? -14.365 12.672 6.501 1.00 90.69 99 ALA A C 1
ATOM 836 O O . ALA A 1 99 ? -14.206 13.581 5.685 1.00 90.69 99 ALA A O 1
ATOM 837 N N . ASN A 1 100 ? -15.455 11.891 6.503 1.00 90.50 100 ASN A N 1
ATOM 838 C CA . ASN A 1 100 ? -16.595 12.054 5.597 1.00 90.50 100 ASN A CA 1
ATOM 839 C C . ASN A 1 100 ? -16.162 12.221 4.125 1.00 90.50 100 ASN A C 1
ATOM 841 O O . ASN A 1 100 ? -16.552 13.170 3.446 1.00 90.50 100 ASN A O 1
ATOM 845 N N . GLY A 1 101 ? -15.273 11.340 3.653 1.00 90.75 101 GLY A N 1
ATOM 846 C CA . GLY A 1 101 ? -14.767 11.345 2.274 1.00 90.75 101 GLY A CA 1
ATOM 847 C C . GLY A 1 101 ? -13.645 12.347 1.983 1.00 90.75 101 GLY A C 1
ATOM 848 O O . GLY A 1 101 ? -13.102 12.345 0.879 1.00 90.75 101 GLY A O 1
ATOM 849 N N . ARG A 1 102 ? -13.228 13.176 2.955 1.00 91.12 102 ARG A N 1
ATOM 850 C CA . ARG A 1 102 ? -12.089 14.091 2.766 1.00 91.12 102 ARG A CA 1
ATOM 851 C C . ARG A 1 102 ? -10.780 13.344 2.554 1.00 91.12 102 ARG A C 1
ATOM 853 O O . ARG A 1 102 ? -9.973 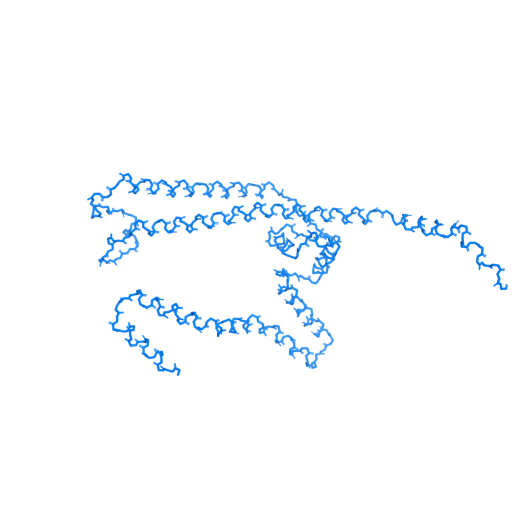13.805 1.757 1.00 91.12 102 ARG A O 1
ATOM 860 N N . ILE A 1 103 ? -10.567 12.209 3.214 1.00 92.81 103 ILE A N 1
ATOM 861 C CA . ILE A 1 103 ? -9.413 11.319 3.008 1.00 92.81 103 ILE A CA 1
ATOM 862 C C . ILE A 1 103 ? -9.893 9.935 2.578 1.00 92.81 103 ILE A C 1
ATOM 864 O O . ILE A 1 103 ? -10.967 9.487 2.971 1.00 92.81 103 ILE A O 1
ATOM 868 N N . THR A 1 104 ? -9.087 9.259 1.767 1.00 93.69 104 THR A N 1
ATOM 869 C CA . THR A 1 104 ? -9.356 7.886 1.315 1.00 93.69 104 THR A CA 1
ATOM 870 C C . THR A 1 104 ? -8.474 6.876 2.051 1.00 93.69 104 THR A C 1
ATOM 872 O O . THR A 1 104 ? -7.431 7.237 2.595 1.00 93.69 104 THR A O 1
ATOM 875 N N . TYR A 1 105 ? -8.820 5.584 2.025 1.00 93.19 105 TYR A N 1
ATOM 876 C CA . TYR A 1 105 ? -7.909 4.540 2.520 1.00 93.19 105 TYR A CA 1
ATOM 877 C C . TYR A 1 105 ? -6.573 4.516 1.766 1.00 93.19 105 TYR A C 1
ATOM 879 O O . TYR A 1 105 ? -5.548 4.210 2.367 1.00 93.19 105 TYR A O 1
ATOM 887 N N . SER A 1 106 ? -6.562 4.901 0.484 1.00 91.81 106 SER A N 1
ATOM 888 C CA . SER A 1 106 ? -5.327 5.050 -0.294 1.00 91.81 106 SER A CA 1
ATOM 889 C C . SER A 1 106 ? -4.427 6.153 0.274 1.00 91.81 106 SER A C 1
ATOM 891 O O . SER A 1 106 ? -3.231 5.929 0.463 1.00 91.81 106 SER A O 1
ATOM 893 N N . ASP A 1 107 ? -5.008 7.304 0.641 1.00 91.50 107 ASP A N 1
ATOM 894 C CA . ASP A 1 107 ? -4.288 8.399 1.306 1.00 91.50 107 ASP A CA 1
ATOM 895 C C . ASP A 1 107 ? -3.644 7.904 2.612 1.00 91.50 107 ASP A C 1
ATOM 897 O O . ASP A 1 107 ? -2.445 8.076 2.832 1.00 91.50 107 ASP A O 1
ATOM 901 N N . ILE A 1 108 ? -4.423 7.220 3.457 1.00 92.12 108 ILE A N 1
ATOM 902 C CA . ILE A 1 108 ? -3.936 6.681 4.734 1.00 92.12 108 ILE A CA 1
ATOM 903 C C . ILE A 1 108 ? -2.838 5.632 4.500 1.00 92.12 108 ILE A C 1
ATOM 905 O O . ILE A 1 108 ? -1.809 5.661 5.176 1.00 92.12 108 ILE A O 1
ATOM 909 N N . ASN A 1 109 ? -3.012 4.741 3.520 1.00 92.75 109 ASN A N 1
ATOM 910 C CA . ASN A 1 109 ? -2.034 3.710 3.180 1.00 92.75 109 ASN A CA 1
ATOM 911 C C . ASN A 1 109 ? -0.711 4.310 2.699 1.00 92.75 109 ASN A C 1
ATOM 913 O O . ASN A 1 109 ? 0.357 3.851 3.101 1.00 92.75 109 ASN A O 1
ATOM 917 N N . HIS A 1 110 ? -0.763 5.366 1.884 1.00 88.06 110 HIS A N 1
ATOM 918 C CA . HIS A 1 110 ? 0.433 6.092 1.469 1.00 88.06 110 HIS A CA 1
ATOM 919 C C . HIS A 1 110 ? 1.193 6.644 2.679 1.00 88.06 110 HIS A C 1
ATOM 921 O O . HIS A 1 110 ? 2.385 6.380 2.830 1.00 88.06 110 HIS A O 1
ATOM 927 N N . VAL A 1 111 ? 0.515 7.350 3.585 1.00 89.44 111 VAL A N 1
ATOM 928 C CA . VAL A 1 111 ? 1.148 7.900 4.798 1.00 89.44 111 VAL A CA 1
ATOM 929 C C . VAL A 1 111 ? 1.717 6.790 5.688 1.00 89.44 111 VAL A C 1
ATOM 931 O O . VAL A 1 111 ? 2.820 6.930 6.222 1.00 89.44 111 VAL A O 1
ATOM 934 N N . PHE A 1 112 ? 0.992 5.678 5.818 1.00 89.81 112 PHE A N 1
ATOM 935 C CA . PHE A 1 112 ? 1.401 4.526 6.614 1.00 89.81 112 PHE A CA 1
ATOM 936 C C . PHE A 1 112 ? 2.654 3.843 6.049 1.00 89.81 112 PHE A C 1
ATOM 938 O O . PHE A 1 112 ? 3.634 3.672 6.770 1.00 89.81 112 PHE A O 1
ATOM 945 N N . LYS A 1 113 ? 2.680 3.526 4.747 1.00 87.88 113 LYS A N 1
ATOM 946 C CA . LYS A 1 113 ? 3.833 2.895 4.074 1.00 87.88 113 LYS A CA 1
ATOM 947 C C . LYS A 1 113 ? 5.098 3.745 4.128 1.00 87.88 113 LYS A C 1
ATOM 949 O O . LYS A 1 113 ? 6.196 3.200 4.178 1.00 87.88 113 LYS A O 1
ATOM 954 N N . HIS A 1 114 ? 4.951 5.068 4.133 1.00 85.25 114 HIS A N 1
ATOM 955 C CA . HIS A 1 114 ? 6.074 5.992 4.278 1.00 85.25 114 HIS A CA 1
ATOM 956 C C . HIS A 1 114 ? 6.476 6.253 5.742 1.00 85.25 114 HIS A C 1
ATOM 958 O O . HIS A 1 114 ? 7.363 7.066 5.993 1.00 85.25 114 HIS A O 1
ATOM 964 N N . GLY A 1 115 ? 5.864 5.564 6.713 1.00 85.38 115 GLY A N 1
ATOM 965 C CA . GLY A 1 115 ? 6.253 5.627 8.125 1.00 85.38 115 GLY A CA 1
ATOM 966 C C . GLY A 1 115 ? 5.928 6.958 8.807 1.00 85.38 115 GLY A C 1
ATOM 967 O O . GLY A 1 115 ? 6.550 7.306 9.813 1.00 85.38 115 GLY A O 1
ATOM 968 N N . PHE A 1 116 ? 4.985 7.727 8.254 1.00 87.25 116 PHE A N 1
ATOM 969 C CA . PHE A 1 116 ? 4.554 8.995 8.838 1.00 87.25 116 PHE A CA 1
ATOM 970 C C . PHE A 1 116 ? 3.408 8.820 9.832 1.00 87.25 116 PHE A C 1
ATOM 972 O O . PHE A 1 116 ? 3.275 9.646 10.727 1.00 87.25 116 PHE A O 1
ATOM 979 N N . LEU A 1 117 ? 2.590 7.773 9.700 1.00 88.56 117 LEU A N 1
ATOM 980 C CA . LEU A 1 117 ? 1.483 7.504 10.616 1.00 88.56 117 LEU A CA 1
ATOM 981 C C . LEU A 1 117 ? 1.964 6.634 11.782 1.00 88.56 117 LEU A C 1
ATOM 983 O O . LEU A 1 117 ? 2.425 5.517 11.566 1.00 88.56 117 LEU A O 1
ATOM 987 N N . LEU A 1 118 ? 1.841 7.143 13.006 1.00 88.06 118 LEU A N 1
ATOM 988 C CA . LEU A 1 118 ? 2.241 6.467 14.240 1.00 88.06 118 LEU A CA 1
ATOM 989 C C . LEU A 1 118 ? 1.086 6.489 15.248 1.00 88.06 118 LEU A C 1
ATOM 991 O O . LEU A 1 118 ? 0.244 7.387 15.208 1.00 88.06 118 LEU A O 1
ATOM 995 N N . CYS A 1 119 ? 1.061 5.523 16.165 1.00 85.69 119 CYS A N 1
ATOM 996 C CA . CYS A 1 119 ? 0.235 5.596 17.370 1.00 85.69 119 CYS A CA 1
ATOM 997 C C . CYS A 1 119 ? 1.094 6.141 18.515 1.00 85.69 119 CYS A C 1
ATOM 999 O O . CYS A 1 119 ? 2.200 5.653 18.738 1.00 85.69 119 CYS A O 1
ATOM 1001 N N . ASP A 1 120 ? 0.611 7.172 19.203 1.00 81.56 120 ASP A N 1
ATOM 1002 C CA . ASP A 1 120 ? 1.256 7.694 20.413 1.00 81.56 120 ASP A CA 1
ATOM 1003 C C . ASP A 1 120 ? 0.984 6.788 21.629 1.00 81.56 120 ASP A C 1
ATOM 1005 O O . ASP A 1 120 ? 0.116 5.919 21.576 1.00 81.56 120 ASP A O 1
ATOM 1009 N N . HIS A 1 121 ? 1.654 7.040 22.756 1.00 78.38 121 HIS A N 1
ATOM 1010 C CA . HIS A 1 121 ? 1.440 6.343 24.033 1.00 78.38 121 HIS A CA 1
ATOM 1011 C C . HIS A 1 121 ? -0.011 6.403 24.540 1.00 78.38 121 HIS A C 1
ATOM 1013 O O . HIS A 1 121 ? -0.443 5.520 25.269 1.00 78.38 121 HIS A O 1
ATOM 1019 N N . ASN A 1 122 ? -0.782 7.411 24.118 1.00 80.19 122 ASN A N 1
ATOM 1020 C CA . ASN A 1 122 ? -2.215 7.534 24.413 1.00 80.19 122 ASN A CA 1
ATOM 1021 C C . ASN A 1 122 ? -3.111 6.786 23.404 1.00 80.19 122 ASN A C 1
ATOM 1023 O O . ASN A 1 122 ? -4.310 7.056 23.323 1.00 80.19 122 ASN A O 1
ATOM 1027 N N . GLU A 1 123 ? -2.526 5.924 22.568 1.00 81.94 123 GLU A N 1
ATOM 1028 C CA . GLU A 1 123 ? -3.189 5.209 21.470 1.00 81.94 123 GLU A CA 1
ATOM 1029 C C . GLU A 1 123 ? -3.900 6.137 20.470 1.00 81.94 123 GLU A C 1
ATOM 1031 O O . GLU A 1 123 ? -4.909 5.781 19.851 1.00 81.94 123 GLU A O 1
ATOM 1036 N N . GLU A 1 124 ? -3.430 7.373 20.330 1.00 85.88 124 GLU A N 1
ATOM 1037 C CA . GLU A 1 124 ? -3.960 8.318 19.351 1.00 85.88 124 GLU A CA 1
ATOM 1038 C C . GLU A 1 124 ? -3.098 8.302 18.090 1.00 85.88 124 GLU A C 1
ATOM 1040 O O . GLU A 1 124 ? -1.867 8.303 18.159 1.00 85.88 124 GLU A O 1
ATOM 1045 N N . LEU A 1 125 ? -3.752 8.314 16.926 1.00 88.06 125 LEU A N 1
ATOM 1046 C CA . LEU A 1 125 ? -3.063 8.443 15.649 1.00 88.06 125 LEU A CA 1
ATOM 1047 C C . LEU A 1 125 ? -2.420 9.822 15.547 1.00 88.06 125 LEU A C 1
ATOM 1049 O O . LEU A 1 125 ? -3.080 10.850 15.708 1.00 88.06 125 LEU A O 1
ATOM 1053 N N . ARG A 1 126 ? -1.127 9.844 15.240 1.00 88.94 126 ARG A N 1
ATOM 1054 C CA . ARG A 1 126 ? -0.357 11.062 15.018 1.00 88.94 126 ARG A CA 1
ATOM 1055 C C . ARG A 1 126 ? 0.492 10.938 13.770 1.00 88.94 126 ARG A C 1
ATOM 1057 O O . ARG A 1 126 ? 0.955 9.864 13.396 1.00 88.94 126 ARG A O 1
ATOM 1064 N N . ILE A 1 127 ? 0.723 12.087 13.150 1.00 89.88 127 ILE A N 1
ATOM 1065 C CA . ILE A 1 127 ? 1.677 12.215 12.059 1.00 89.88 127 ILE A CA 1
ATOM 1066 C C . ILE A 1 127 ? 3.035 12.580 12.647 1.00 89.88 127 ILE A C 1
ATOM 1068 O O . ILE A 1 127 ? 3.177 13.604 13.323 1.00 89.88 127 ILE A O 1
ATOM 1072 N N . ARG A 1 128 ? 4.046 11.753 12.375 1.00 87.94 128 ARG A N 1
ATOM 1073 C CA . ARG A 1 128 ? 5.444 12.051 12.678 1.00 87.94 128 ARG A CA 1
ATOM 1074 C C . ARG A 1 128 ? 5.829 13.358 11.996 1.00 87.94 128 ARG A C 1
ATOM 1076 O O . ARG A 1 128 ? 5.608 13.537 10.799 1.00 87.94 128 ARG A O 1
ATOM 1083 N N . LYS A 1 129 ? 6.456 14.273 12.738 1.00 84.62 129 LYS A N 1
ATOM 1084 C CA . LYS A 1 129 ? 7.013 15.493 12.142 1.00 84.62 129 LYS A CA 1
ATOM 1085 C C . LYS A 1 129 ? 8.069 15.111 11.101 1.00 84.62 129 LYS A C 1
ATOM 1087 O O . LYS A 1 129 ? 8.935 14.283 11.375 1.00 84.62 129 LYS A O 1
ATOM 1092 N N . ILE A 1 130 ? 8.008 15.748 9.932 1.00 82.75 130 ILE A N 1
ATOM 1093 C CA . ILE A 1 130 ? 9.006 15.578 8.869 1.00 82.75 130 ILE A CA 1
ATOM 1094 C C . ILE A 1 130 ? 10.361 16.058 9.401 1.00 82.75 130 ILE A C 1
ATOM 1096 O O . ILE A 1 130 ? 10.574 17.262 9.626 1.00 82.75 130 ILE A O 1
ATOM 1100 N N . ASN A 1 131 ? 11.271 15.110 9.618 1.00 85.31 131 ASN A N 1
ATOM 1101 C CA . ASN A 1 131 ? 12.578 15.385 10.195 1.00 85.31 131 ASN A CA 1
ATOM 1102 C C . ASN A 1 131 ? 13.476 16.109 9.171 1.00 85.31 131 ASN A C 1
ATOM 1104 O O . ASN A 1 131 ? 13.214 16.119 7.964 1.00 85.31 131 ASN A O 1
ATOM 1108 N N . ARG A 1 132 ? 14.567 16.733 9.632 1.00 83.50 132 ARG A N 1
ATOM 1109 C CA . ARG A 1 132 ? 15.609 17.270 8.742 1.00 83.50 132 ARG A CA 1
ATOM 1110 C C . ARG A 1 132 ? 16.161 16.176 7.826 1.00 83.50 132 ARG A C 1
ATOM 1112 O O . ARG A 1 132 ? 16.350 16.438 6.645 1.00 83.50 132 ARG A O 1
ATOM 1119 N N . GLN A 1 133 ? 16.325 14.956 8.337 1.00 83.56 133 GLN A N 1
ATOM 1120 C CA . GLN A 1 133 ? 16.781 13.807 7.553 1.00 83.56 133 GLN A CA 1
ATOM 1121 C C . GLN A 1 133 ? 15.830 13.457 6.399 1.00 83.56 133 GLN A C 1
ATOM 1123 O O . GLN A 1 133 ? 16.305 13.235 5.291 1.00 83.56 133 GLN A O 1
ATOM 1128 N N . ASP A 1 134 ? 14.509 13.503 6.611 1.00 80.88 134 ASP A N 1
ATOM 1129 C CA . ASP A 1 134 ? 13.520 13.263 5.546 1.00 80.88 134 ASP A CA 1
ATOM 1130 C C . ASP A 1 134 ? 13.669 14.301 4.421 1.00 80.88 134 ASP A C 1
ATOM 1132 O O . ASP A 1 134 ? 13.664 13.970 3.235 1.00 80.88 134 ASP A O 1
ATOM 1136 N N . ARG A 1 135 ? 13.891 15.571 4.792 1.00 82.69 135 ARG A N 1
ATOM 1137 C CA . ARG A 1 135 ? 14.134 16.658 3.830 1.00 82.69 135 ARG A CA 1
ATOM 1138 C C . ARG A 1 135 ? 15.467 16.518 3.104 1.00 82.69 135 ARG A C 1
ATOM 1140 O O . ARG A 1 135 ? 15.536 16.824 1.916 1.00 82.69 135 ARG A O 1
ATOM 1147 N N . ILE A 1 136 ? 16.518 16.091 3.801 1.00 86.25 136 ILE A N 1
ATOM 1148 C CA . ILE A 1 136 ? 17.837 15.857 3.202 1.00 86.25 136 ILE A CA 1
ATOM 1149 C C . ILE A 1 136 ? 17.757 14.688 2.226 1.00 86.25 136 ILE A C 1
ATOM 1151 O O . ILE A 1 136 ? 18.185 14.843 1.090 1.00 86.25 136 ILE A O 1
ATOM 1155 N N . SER A 1 137 ? 17.146 13.569 2.622 1.00 80.56 137 SER A N 1
ATOM 1156 C CA . SER A 1 137 ? 16.940 12.408 1.753 1.00 80.56 137 SER A CA 1
ATOM 1157 C C . SER A 1 137 ? 16.158 12.792 0.496 1.00 80.56 137 SER A C 1
ATOM 1159 O O . SER A 1 137 ? 16.586 12.478 -0.611 1.00 80.56 137 SER A O 1
ATOM 1161 N N . TYR A 1 138 ? 15.083 13.573 0.646 1.00 82.69 138 TYR A N 1
ATOM 1162 C CA . TYR A 1 138 ? 14.326 14.112 -0.485 1.00 82.69 138 TYR A CA 1
ATOM 1163 C C . TYR A 1 138 ? 15.201 14.943 -1.439 1.00 82.69 138 TYR A C 1
ATOM 1165 O O . TYR A 1 138 ? 15.206 14.721 -2.649 1.00 82.69 138 TYR A O 1
ATOM 1173 N N . ARG A 1 139 ? 15.984 15.889 -0.904 1.00 84.25 139 ARG A N 1
ATOM 1174 C CA . ARG A 1 139 ? 16.895 16.717 -1.715 1.00 84.25 139 ARG A CA 1
ATOM 1175 C C . ARG A 1 139 ? 17.981 15.880 -2.387 1.00 84.25 139 ARG A C 1
ATOM 1177 O O . ARG A 1 139 ? 18.284 16.116 -3.549 1.00 84.25 139 ARG A O 1
ATOM 1184 N N . PHE A 1 140 ? 18.533 14.905 -1.677 1.00 84.19 140 PHE A N 1
ATOM 1185 C CA . PHE A 1 140 ? 19.577 14.014 -2.167 1.00 84.19 140 PHE A CA 1
ATOM 1186 C C . PHE A 1 140 ? 19.085 13.156 -3.335 1.00 84.19 140 PHE A C 1
ATOM 1188 O O . PHE A 1 140 ? 19.699 13.170 -4.399 1.00 84.19 140 PHE A O 1
ATOM 1195 N N . TRP A 1 141 ? 17.924 12.506 -3.194 1.00 80.62 141 TRP A N 1
ATOM 1196 C CA . TRP A 1 141 ? 17.294 11.760 -4.288 1.00 80.62 141 TRP A CA 1
ATOM 1197 C C . TRP A 1 141 ? 16.976 12.648 -5.486 1.00 80.62 141 TRP A C 1
ATOM 1199 O O . TRP A 1 141 ? 17.155 12.226 -6.627 1.00 80.62 141 TRP A O 1
ATOM 1209 N N . ARG A 1 142 ? 16.573 13.900 -5.242 1.00 81.62 142 ARG A N 1
ATOM 1210 C CA . ARG A 1 142 ? 16.351 14.877 -6.309 1.00 81.62 142 ARG A CA 1
ATOM 1211 C C . ARG A 1 142 ? 17.638 15.247 -7.053 1.00 81.62 142 ARG A C 1
ATOM 1213 O O . ARG A 1 142 ? 17.598 15.375 -8.273 1.00 81.62 142 ARG A O 1
ATOM 1220 N N . ILE A 1 143 ? 18.760 15.391 -6.350 1.00 86.62 143 ILE A N 1
ATOM 1221 C CA . ILE A 1 143 ? 20.068 15.677 -6.961 1.00 86.62 143 ILE A CA 1
ATOM 1222 C C . ILE A 1 143 ? 20.574 14.469 -7.752 1.00 86.62 143 ILE A C 1
ATOM 1224 O O . ILE A 1 143 ? 20.964 14.647 -8.899 1.00 86.62 143 ILE A O 1
ATOM 1228 N N . ILE A 1 144 ? 20.513 13.253 -7.191 1.00 82.25 144 ILE A N 1
ATOM 1229 C CA . ILE A 1 144 ? 20.886 12.016 -7.907 1.00 82.25 144 ILE A CA 1
ATOM 1230 C C . ILE A 1 144 ? 20.052 11.858 -9.175 1.00 82.25 144 ILE A C 1
ATOM 1232 O O . ILE A 1 144 ? 20.561 11.547 -10.244 1.00 82.25 144 ILE A O 1
ATOM 1236 N N . SER A 1 145 ? 18.750 12.088 -9.060 1.00 78.06 145 SER A N 1
ATOM 1237 C CA . SER A 1 145 ? 17.840 12.030 -10.192 1.00 78.06 145 SER A CA 1
ATOM 1238 C C . SER A 1 145 ? 18.248 13.000 -11.305 1.00 78.06 145 SER A C 1
ATOM 1240 O O . SER A 1 145 ? 18.282 12.618 -12.474 1.00 78.06 145 SER A O 1
ATOM 1242 N N . LEU A 1 146 ? 18.596 14.234 -10.936 1.00 83.56 146 LEU A N 1
ATOM 1243 C CA . LEU A 1 146 ? 19.048 15.248 -11.879 1.00 83.56 146 LEU A CA 1
ATOM 1244 C C . LEU A 1 146 ? 20.425 14.914 -12.470 1.00 83.56 146 LEU A C 1
ATOM 1246 O O . LEU A 1 146 ? 20.640 15.133 -13.656 1.00 83.56 146 LEU A O 1
ATOM 1250 N N . SER A 1 147 ? 21.355 14.364 -11.686 1.00 82.31 147 SER A N 1
ATOM 1251 C CA . SER A 1 147 ? 22.686 14.007 -12.187 1.00 82.31 147 SER A CA 1
ATOM 1252 C C . SER A 1 147 ? 22.633 12.838 -13.169 1.00 82.31 147 SER A C 1
ATOM 1254 O O . SER A 1 147 ? 23.250 12.916 -14.228 1.00 82.31 147 SER A O 1
ATOM 1256 N N . VAL A 1 148 ? 21.838 11.802 -12.879 1.00 79.88 148 VAL A N 1
ATOM 1257 C CA . VAL A 1 148 ? 21.574 10.690 -13.810 1.00 79.88 148 VAL A CA 1
ATOM 1258 C C . VAL A 1 148 ? 20.949 11.208 -15.105 1.00 79.88 148 VAL A C 1
ATOM 1260 O O . VAL A 1 148 ? 21.305 10.749 -16.189 1.00 79.88 148 VAL A O 1
ATOM 1263 N N . TRP A 1 149 ? 20.062 12.200 -15.008 1.00 79.44 149 TRP A N 1
ATOM 1264 C CA . TRP A 1 149 ? 19.459 12.845 -16.170 1.00 79.44 149 TRP A CA 1
ATOM 1265 C C . TRP A 1 149 ? 20.480 13.590 -17.040 1.00 79.44 149 TRP A C 1
ATOM 1267 O O . TRP A 1 149 ? 20.531 13.375 -18.251 1.00 79.44 149 TRP A O 1
ATOM 1277 N N . VAL A 1 150 ? 21.332 14.419 -16.429 1.00 84.38 150 VAL A N 1
ATOM 1278 C CA . VAL A 1 150 ? 22.406 15.131 -17.141 1.00 84.38 150 VAL A CA 1
ATOM 1279 C C . VAL A 1 150 ? 23.375 14.142 -17.791 1.00 84.38 150 VAL A C 1
ATOM 1281 O O . VAL A 1 150 ? 23.757 14.333 -18.942 1.00 84.38 150 VAL A O 1
ATOM 1284 N N . LEU A 1 151 ? 23.733 13.061 -17.092 1.00 80.00 151 LEU A N 1
ATOM 1285 C CA . LEU A 1 151 ? 24.608 12.018 -17.625 1.00 80.00 151 LEU A CA 1
ATOM 1286 C C . LEU A 1 151 ? 23.976 11.312 -18.836 1.00 80.00 151 LEU A C 1
ATOM 1288 O O . LEU A 1 151 ? 24.650 11.088 -19.838 1.00 80.00 151 LEU A O 1
ATOM 1292 N N . GLY A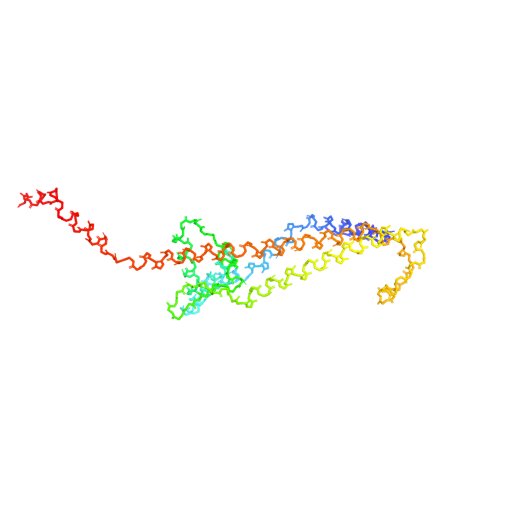 1 152 ? 22.677 11.001 -18.770 1.00 77.94 152 GLY A N 1
ATOM 1293 C CA . GLY A 1 152 ? 21.927 10.414 -19.881 1.00 77.94 152 GLY A CA 1
ATOM 1294 C C . GLY A 1 152 ? 21.906 11.315 -21.118 1.00 77.94 152 GLY A C 1
ATOM 1295 O O . GLY A 1 152 ? 22.190 10.852 -22.223 1.00 77.94 152 GLY A O 1
ATOM 1296 N N . LEU A 1 153 ? 21.671 12.616 -20.928 1.00 79.88 153 LEU A N 1
ATOM 1297 C CA . LEU A 1 153 ? 21.755 13.602 -22.007 1.00 79.88 153 LEU A CA 1
ATOM 1298 C C . LEU A 1 153 ? 23.167 13.728 -22.578 1.00 79.88 153 LEU A C 1
ATOM 1300 O O . LEU A 1 153 ? 23.319 13.791 -23.795 1.00 79.88 153 LEU A O 1
ATOM 1304 N N . LEU A 1 154 ? 24.194 13.730 -21.725 1.00 81.56 154 LEU A N 1
ATOM 1305 C CA . LEU A 1 154 ? 25.588 13.791 -22.156 1.00 81.56 154 LEU A CA 1
ATOM 130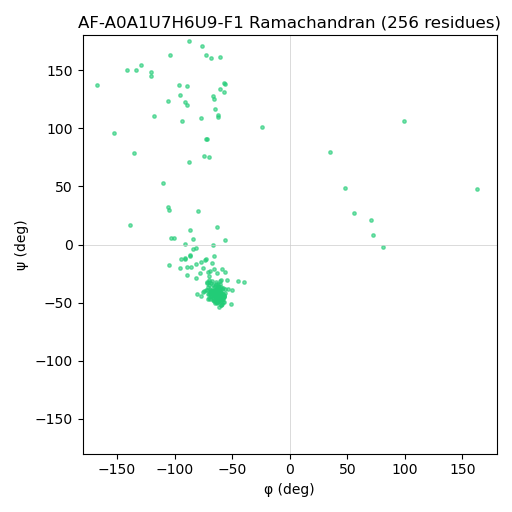6 C C . LEU A 1 154 ? 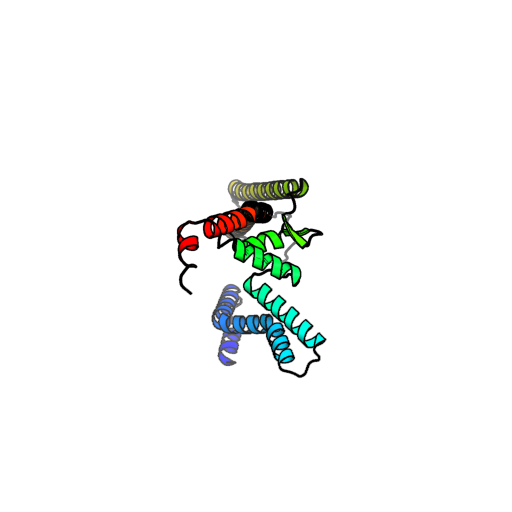25.956 12.579 -23.021 1.00 81.56 154 LEU A C 1
ATOM 1308 O O . LEU A 1 154 ? 26.600 12.746 -24.051 1.00 81.56 154 LEU A O 1
ATOM 1312 N N . LEU A 1 155 ? 25.508 11.375 -22.652 1.00 74.81 155 LEU A N 1
ATOM 1313 C CA . LEU A 1 155 ? 25.723 10.160 -23.445 1.00 74.81 155 LEU A CA 1
ATOM 1314 C C . LEU A 1 155 ? 25.033 10.235 -24.814 1.00 74.81 155 LEU A C 1
ATOM 1316 O O . LEU A 1 155 ? 25.630 9.860 -25.824 1.00 74.81 155 LEU A O 1
ATOM 1320 N N . ILE A 1 156 ? 23.803 10.756 -24.871 1.00 75.31 156 ILE A N 1
ATOM 1321 C CA . ILE A 1 156 ? 23.090 10.978 -26.139 1.00 75.31 156 ILE A CA 1
ATOM 1322 C C . ILE A 1 156 ? 23.844 11.997 -27.000 1.00 75.31 156 ILE A C 1
ATOM 1324 O O . ILE A 1 156 ? 24.077 11.747 -28.181 1.00 75.31 156 ILE A O 1
ATOM 1328 N N . LEU A 1 157 ? 24.270 13.114 -26.406 1.00 80.44 157 LEU A N 1
ATOM 1329 C CA . LEU A 1 157 ? 25.017 14.166 -27.090 1.00 80.44 157 LEU A CA 1
ATOM 1330 C C . LEU A 1 157 ? 26.347 13.637 -27.639 1.00 80.44 157 LEU A C 1
ATOM 1332 O O . LEU A 1 157 ? 26.644 13.870 -28.805 1.00 80.44 157 LEU A O 1
ATOM 1336 N N . LEU A 1 158 ? 27.105 12.880 -26.838 1.00 75.06 158 LEU A N 1
ATOM 1337 C CA . LEU A 1 158 ? 28.332 12.203 -27.267 1.00 75.06 158 LEU A CA 1
ATOM 1338 C C . LEU A 1 158 ? 28.061 11.274 -28.452 1.00 75.06 158 LEU A C 1
ATOM 1340 O O . LEU A 1 158 ? 28.798 11.306 -29.428 1.00 75.06 158 LEU A O 1
ATOM 1344 N N . THR A 1 159 ? 26.974 10.503 -28.414 1.00 69.88 159 THR A N 1
ATOM 1345 C CA . THR A 1 159 ? 26.615 9.596 -29.516 1.00 69.88 159 THR A CA 1
ATOM 1346 C C . THR A 1 159 ? 26.292 10.352 -30.813 1.00 69.88 159 THR A C 1
ATOM 1348 O O . THR A 1 159 ? 26.596 9.867 -31.900 1.00 69.88 159 THR A O 1
ATOM 1351 N N . ILE A 1 160 ? 25.699 11.547 -30.715 1.00 72.81 160 ILE A N 1
ATOM 1352 C CA . ILE A 1 160 ? 25.389 12.409 -31.869 1.00 72.81 160 ILE A CA 1
ATOM 1353 C C . ILE A 1 160 ? 26.645 13.124 -32.394 1.00 72.81 160 ILE A C 1
ATOM 1355 O O . ILE A 1 160 ? 26.841 13.192 -33.606 1.00 72.81 160 ILE A O 1
ATOM 1359 N N . LEU A 1 161 ? 27.476 13.668 -31.496 1.00 73.31 161 LEU A N 1
ATOM 1360 C CA . LEU A 1 161 ? 28.704 14.413 -31.812 1.00 73.31 161 LEU A CA 1
ATOM 1361 C C . LEU A 1 161 ? 29.770 13.519 -32.433 1.00 73.31 161 LEU A C 1
ATOM 1363 O O . LEU A 1 161 ? 30.339 13.867 -33.459 1.00 73.31 161 LEU A O 1
ATOM 1367 N N . PHE A 1 162 ? 29.991 12.344 -31.847 1.00 69.19 162 PHE A N 1
ATOM 1368 C CA . PHE A 1 162 ? 30.872 11.317 -32.395 1.00 69.19 162 PHE A CA 1
ATOM 1369 C C . PHE A 1 162 ? 30.187 10.514 -33.495 1.00 69.19 162 PHE A C 1
ATOM 1371 O O . PHE A 1 162 ? 30.520 9.340 -33.635 1.00 69.19 162 PHE A O 1
ATOM 1378 N N . LYS A 1 163 ? 29.228 11.134 -34.217 1.00 56.94 163 LYS A N 1
ATOM 1379 C CA . LYS A 1 163 ? 28.506 10.614 -35.386 1.00 56.94 163 LYS A CA 1
ATOM 1380 C C . LYS A 1 163 ? 29.373 9.548 -36.031 1.00 56.94 163 LYS A C 1
ATOM 1382 O O . LYS A 1 163 ? 30.431 9.851 -36.572 1.00 56.94 163 LYS A O 1
ATOM 1387 N N . ILE A 1 164 ? 29.018 8.302 -35.748 1.00 53.91 164 ILE A N 1
ATOM 1388 C CA . ILE A 1 164 ? 29.943 7.189 -35.873 1.00 53.91 164 ILE A CA 1
ATOM 1389 C C . ILE A 1 164 ? 30.139 6.954 -37.369 1.00 53.91 164 ILE A C 1
ATOM 1391 O O . ILE A 1 164 ? 29.365 6.225 -37.981 1.00 53.91 164 ILE A O 1
ATOM 1395 N N . ASP A 1 165 ? 31.145 7.602 -37.955 1.00 52.78 165 ASP A N 1
ATOM 1396 C CA . ASP A 1 165 ? 31.503 7.431 -39.365 1.00 52.78 165 ASP A CA 1
ATOM 1397 C C . ASP A 1 165 ? 32.055 6.016 -39.620 1.00 52.78 165 ASP A C 1
ATOM 1399 O O . ASP A 1 165 ? 32.088 5.554 -40.756 1.00 52.78 165 ASP A O 1
ATOM 1403 N N . ASP A 1 166 ? 32.438 5.290 -38.559 1.00 52.47 166 ASP A N 1
ATOM 1404 C CA . ASP A 1 166 ? 32.866 3.894 -38.634 1.00 52.47 166 ASP A CA 1
ATOM 1405 C C . ASP A 1 166 ? 32.608 3.135 -37.304 1.00 52.47 166 ASP A C 1
ATOM 1407 O O . ASP A 1 166 ? 33.416 3.207 -36.367 1.00 52.47 166 ASP A O 1
ATOM 1411 N N . PRO A 1 167 ? 31.483 2.399 -37.167 1.00 53.41 167 PRO A N 1
ATOM 1412 C CA . PRO A 1 167 ? 31.103 1.702 -35.928 1.00 53.41 167 PRO A CA 1
ATOM 1413 C C . PRO A 1 167 ? 32.042 0.564 -35.536 1.00 53.41 167 PRO A C 1
ATOM 1415 O O . PRO A 1 167 ? 31.972 0.068 -34.413 1.00 53.41 167 PRO A O 1
ATOM 1418 N N . SER A 1 168 ? 32.967 0.188 -36.419 1.00 51.41 168 SER A N 1
ATOM 1419 C CA . SER A 1 168 ? 33.980 -0.834 -36.166 1.00 51.41 168 SER A CA 1
ATOM 1420 C C . SER A 1 168 ? 35.132 -0.367 -35.258 1.00 51.41 168 SER A C 1
ATOM 1422 O O . SER A 1 168 ? 35.812 -1.201 -34.654 1.00 51.41 168 SER A O 1
ATOM 1424 N N . LYS A 1 169 ? 35.354 0.950 -35.121 1.00 49.62 169 LYS A N 1
ATOM 1425 C CA . LYS A 1 169 ? 36.511 1.516 -34.393 1.00 49.62 169 LYS A CA 1
ATOM 1426 C C . LYS A 1 169 ? 36.228 1.863 -32.936 1.00 49.62 169 LYS A C 1
ATOM 1428 O O . LYS A 1 169 ? 37.157 2.061 -32.154 1.00 49.62 169 LYS A O 1
ATOM 1433 N N . ILE A 1 170 ? 34.961 1.876 -32.536 1.00 51.06 170 ILE A N 1
ATOM 1434 C CA . ILE A 1 170 ? 34.551 2.175 -31.165 1.00 51.06 170 ILE A CA 1
ATOM 1435 C C . ILE A 1 170 ? 34.564 0.872 -30.349 1.00 51.06 170 ILE A C 1
ATOM 1437 O O . ILE A 1 170 ? 33.541 0.329 -29.942 1.00 51.06 170 ILE A O 1
ATOM 1441 N N . LYS A 1 171 ? 35.769 0.359 -30.075 1.00 49.03 171 LYS A N 1
ATOM 1442 C CA . LYS A 1 171 ? 35.992 -0.555 -28.945 1.00 49.03 171 LYS A CA 1
ATOM 1443 C C . LYS A 1 171 ? 35.969 0.272 -27.661 1.00 49.03 171 LYS A C 1
ATOM 1445 O O . LYS A 1 171 ? 37.008 0.581 -27.086 1.00 49.03 171 LYS A O 1
ATOM 1450 N N . ILE A 1 172 ? 34.777 0.662 -27.213 1.00 51.38 172 ILE A N 1
ATOM 1451 C CA . ILE A 1 172 ? 34.606 1.186 -25.855 1.00 51.38 172 ILE A CA 1
ATOM 1452 C C . ILE A 1 172 ? 34.983 0.052 -24.897 1.00 51.38 172 ILE A C 1
ATOM 1454 O O . ILE A 1 172 ? 34.274 -0.950 -24.797 1.00 51.38 172 ILE A O 1
ATOM 1458 N N . GLY A 1 173 ? 36.096 0.218 -24.178 1.00 42.47 173 GLY A N 1
ATOM 1459 C CA . GLY A 1 173 ? 36.629 -0.716 -23.173 1.00 42.47 173 GLY A CA 1
ATOM 1460 C C . GLY A 1 173 ? 35.731 -0.953 -21.949 1.00 42.47 173 GLY A C 1
ATOM 1461 O O . GLY A 1 173 ? 36.193 -1.475 -20.945 1.00 42.47 173 GLY A O 1
ATOM 1462 N N . ILE A 1 174 ? 34.454 -0.573 -22.025 1.00 44.62 174 ILE A N 1
ATOM 1463 C CA . ILE A 1 174 ? 33.418 -0.873 -21.031 1.00 44.62 174 ILE A CA 1
ATOM 1464 C C . ILE A 1 174 ? 32.625 -2.128 -21.450 1.00 44.62 174 ILE A C 1
ATOM 1466 O O . ILE A 1 174 ? 32.037 -2.789 -20.602 1.00 44.62 174 ILE A O 1
ATOM 1470 N N . LEU A 1 175 ? 32.643 -2.514 -22.739 1.00 40.31 175 LEU A N 1
ATOM 1471 C CA . LEU A 1 175 ? 31.948 -3.717 -23.226 1.00 40.31 175 LEU A CA 1
ATOM 1472 C C . LEU A 1 175 ? 32.808 -4.993 -23.205 1.00 40.31 175 LEU A C 1
ATOM 1474 O O . LEU A 1 175 ? 32.268 -6.090 -23.339 1.00 40.31 175 LEU A O 1
ATOM 1478 N N . SER A 1 176 ? 34.129 -4.888 -23.014 1.00 44.12 176 SER A N 1
ATOM 1479 C CA . SER A 1 176 ? 35.010 -6.064 -22.921 1.00 44.12 176 SER A CA 1
ATOM 1480 C C . SER A 1 176 ? 34.855 -6.840 -21.611 1.00 44.12 176 SER A C 1
ATOM 1482 O O . SER A 1 176 ? 35.327 -7.968 -21.521 1.00 44.12 176 SER A O 1
ATOM 1484 N N . THR A 1 177 ? 34.167 -6.285 -20.612 1.00 45.16 177 THR A N 1
ATOM 1485 C CA . THR A 1 177 ? 33.861 -6.968 -19.348 1.00 45.16 177 THR A CA 1
ATOM 1486 C C . THR A 1 177 ? 32.575 -7.800 -19.388 1.00 45.16 177 THR A C 1
ATOM 1488 O O . THR A 1 177 ? 32.364 -8.578 -18.464 1.00 45.16 177 THR A O 1
ATOM 1491 N N . PHE A 1 178 ? 31.735 -7.699 -20.435 1.00 42.84 178 PHE A N 1
ATOM 1492 C CA . PHE A 1 178 ? 30.398 -8.325 -20.420 1.00 42.84 178 PHE A CA 1
ATOM 1493 C C . PHE A 1 178 ? 29.906 -9.021 -21.705 1.00 42.84 178 PHE A C 1
ATOM 1495 O O . PHE A 1 178 ? 28.715 -9.328 -21.775 1.00 42.84 178 PHE A O 1
ATOM 1502 N N . SER A 1 179 ? 30.741 -9.364 -22.699 1.00 38.59 179 SER A N 1
ATOM 1503 C CA . SER A 1 179 ? 30.340 -10.457 -23.616 1.00 38.59 179 SER A CA 1
ATOM 1504 C C . SER A 1 179 ? 31.420 -11.029 -24.538 1.00 38.59 179 SER A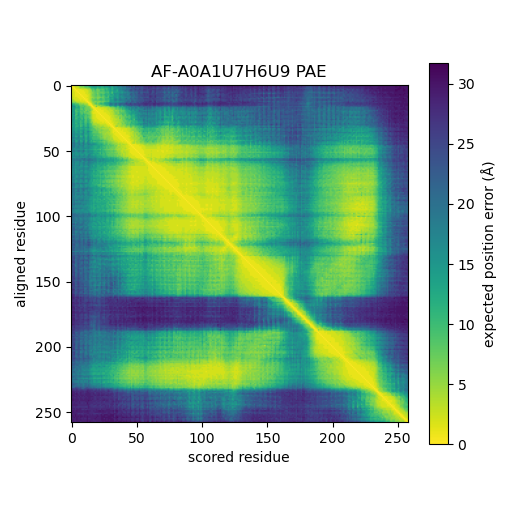 C 1
ATOM 1506 O O . SER A 1 179 ? 32.118 -10.267 -25.211 1.00 38.59 179 SER A O 1
ATOM 1508 N N . PRO A 1 180 ? 31.468 -12.369 -24.684 1.00 43.91 180 PRO A N 1
ATOM 1509 C CA . PRO A 1 180 ? 32.076 -13.043 -25.816 1.00 43.91 180 PRO A CA 1
ATOM 1510 C C . PRO A 1 180 ? 31.070 -13.272 -26.971 1.00 43.91 180 PRO A C 1
ATOM 1512 O O . PRO A 1 180 ? 29.973 -13.789 -26.783 1.00 43.91 180 PRO A O 1
ATOM 1515 N N . SER A 1 181 ? 31.553 -13.001 -28.189 1.00 40.06 181 SER A N 1
ATOM 1516 C CA . SER A 1 181 ? 31.143 -13.552 -29.501 1.00 40.06 181 SER A CA 1
ATOM 1517 C C . SER A 1 181 ? 30.187 -12.761 -30.432 1.00 40.06 181 SER A C 1
ATOM 1519 O O . SER A 1 181 ? 28.984 -12.644 -30.241 1.00 40.06 181 SER A O 1
ATOM 1521 N N . ARG A 1 182 ? 30.826 -12.236 -31.496 1.00 46.19 182 ARG A N 1
ATOM 1522 C CA . ARG A 1 182 ? 30.490 -12.248 -32.941 1.00 46.19 182 ARG A CA 1
ATOM 1523 C C . ARG A 1 182 ? 29.013 -12.167 -33.379 1.00 46.19 182 ARG A C 1
ATOM 1525 O O . ARG A 1 182 ? 28.448 -13.159 -33.814 1.00 46.19 182 ARG A O 1
ATOM 1532 N N . ASN A 1 183 ? 28.466 -10.948 -33.370 1.00 46.03 183 ASN A N 1
ATOM 1533 C CA . ASN A 1 183 ? 27.729 -10.262 -34.468 1.00 46.03 183 ASN A CA 1
ATOM 1534 C C . ASN A 1 183 ? 26.912 -9.076 -33.903 1.00 46.03 183 ASN A C 1
ATOM 1536 O O . ASN A 1 183 ? 25.727 -8.903 -34.167 1.00 46.03 183 ASN A O 1
ATOM 1540 N N . THR A 1 184 ? 27.549 -8.249 -33.071 1.00 46.31 184 THR A N 1
ATOM 1541 C CA . THR A 1 184 ? 26.893 -7.276 -32.179 1.00 46.31 184 THR A CA 1
ATOM 1542 C C . THR A 1 184 ? 26.995 -5.820 -32.648 1.00 46.31 184 THR A C 1
ATOM 1544 O O . THR A 1 184 ? 27.010 -4.913 -31.819 1.00 46.31 184 THR A O 1
ATOM 1547 N N . ASN A 1 185 ? 27.071 -5.554 -33.955 1.00 44.97 185 ASN A N 1
ATOM 1548 C CA . ASN A 1 185 ? 27.266 -4.178 -34.443 1.00 44.97 185 ASN A CA 1
ATOM 1549 C C . ASN A 1 185 ? 25.981 -3.335 -34.508 1.00 44.97 185 ASN A C 1
ATOM 1551 O O . ASN A 1 185 ? 26.055 -2.141 -34.773 1.00 44.97 185 ASN A O 1
ATOM 1555 N N . GLU A 1 186 ? 24.815 -3.901 -34.189 1.00 48.69 186 GLU A N 1
ATOM 1556 C CA . GLU A 1 186 ? 23.572 -3.138 -34.042 1.00 48.69 186 GLU A CA 1
ATOM 1557 C C . GLU A 1 186 ? 23.108 -3.064 -32.583 1.00 48.69 186 GLU A C 1
ATOM 1559 O O . GLU A 1 186 ? 21.945 -3.324 -32.262 1.00 48.69 186 GLU A O 1
ATOM 1564 N N . PHE A 1 187 ? 23.979 -2.626 -31.668 1.00 51.19 187 PHE A N 1
ATOM 1565 C CA . PHE A 1 187 ? 23.471 -1.956 -30.467 1.00 51.19 187 PHE A CA 1
ATOM 1566 C C . PHE A 1 187 ? 22.908 -0.593 -30.901 1.00 51.19 187 PHE A C 1
ATOM 1568 O O . PHE A 1 187 ? 23.549 0.449 -30.811 1.00 51.19 187 PHE A O 1
ATOM 1575 N N . SER A 1 188 ? 21.724 -0.643 -31.515 1.00 64.56 188 SER A N 1
ATOM 1576 C CA . SER A 1 188 ? 21.069 0.475 -32.180 1.00 64.56 188 SER A CA 1
ATOM 1577 C C . SER A 1 188 ? 20.891 1.638 -31.207 1.00 64.56 188 SER A C 1
ATOM 1579 O O . SER A 1 188 ? 20.451 1.438 -30.075 1.00 64.56 188 SER A O 1
ATOM 1581 N N . LEU A 1 189 ? 21.129 2.868 -31.673 1.00 62.56 189 LEU A N 1
ATOM 1582 C CA . LEU A 1 189 ? 20.731 4.122 -31.016 1.00 62.56 189 LEU A CA 1
ATOM 1583 C C . LEU A 1 189 ? 19.321 4.034 -30.384 1.00 62.56 189 LEU A C 1
ATOM 1585 O O . LEU A 1 189 ? 19.059 4.607 -29.329 1.00 62.56 189 LEU A O 1
ATOM 1589 N N . LYS A 1 190 ? 18.422 3.249 -30.998 1.00 64.31 190 LYS A N 1
ATOM 1590 C CA . LYS A 1 190 ? 17.076 2.950 -30.495 1.00 64.31 190 LYS A CA 1
ATOM 1591 C C . LYS A 1 190 ? 17.080 2.308 -29.103 1.00 64.31 190 LYS A C 1
ATOM 1593 O O . LYS A 1 190 ? 16.284 2.716 -28.266 1.00 64.31 190 LYS A O 1
ATOM 1598 N N . SER A 1 191 ? 17.970 1.359 -28.819 1.00 65.06 191 SER A N 1
ATOM 1599 C CA . SER A 1 191 ? 18.061 0.684 -27.515 1.00 65.06 191 SER A CA 1
ATOM 1600 C C . SER A 1 191 ? 18.475 1.654 -26.405 1.00 65.06 191 SER A C 1
ATOM 1602 O O . SER A 1 191 ? 17.918 1.619 -25.308 1.00 65.06 191 SER A O 1
ATOM 1604 N N . VAL A 1 192 ? 19.400 2.572 -26.711 1.00 69.12 192 VAL A N 1
ATOM 1605 C CA . VAL A 1 192 ? 19.838 3.633 -25.788 1.00 69.12 192 VAL A CA 1
ATOM 1606 C C . VAL A 1 192 ? 18.696 4.611 -25.513 1.00 69.12 192 VAL A C 1
ATOM 1608 O O . VAL A 1 192 ? 18.428 4.932 -24.357 1.00 69.12 192 VAL A O 1
ATOM 1611 N N . LEU A 1 193 ? 17.967 5.027 -26.553 1.00 71.31 193 LEU A N 1
ATOM 1612 C CA . LEU A 1 193 ? 16.800 5.900 -26.409 1.00 71.31 193 LEU A CA 1
ATOM 1613 C C . LEU A 1 193 ? 15.669 5.237 -25.605 1.00 71.31 193 LEU A C 1
ATOM 1615 O O . LEU A 1 193 ? 15.048 5.904 -24.779 1.00 71.31 193 LEU A O 1
ATOM 1619 N N . ILE A 1 194 ? 15.431 3.932 -25.786 1.00 72.12 194 ILE A N 1
ATOM 1620 C CA . ILE A 1 194 ? 14.432 3.170 -25.018 1.00 72.12 194 ILE A CA 1
ATOM 1621 C C . ILE A 1 194 ? 14.827 3.092 -23.539 1.00 72.12 194 ILE A C 1
ATOM 1623 O O . ILE A 1 194 ? 14.010 3.412 -22.677 1.00 72.12 194 ILE A O 1
ATOM 1627 N N . LEU A 1 195 ? 16.074 2.725 -23.227 1.00 71.81 195 LEU A N 1
ATOM 1628 C CA . LEU A 1 195 ? 16.569 2.683 -21.844 1.00 71.81 195 LEU A CA 1
ATOM 1629 C C . LEU A 1 195 ? 16.500 4.060 -21.176 1.00 71.81 195 LEU A C 1
ATOM 1631 O O . LEU A 1 195 ? 16.085 4.175 -20.021 1.00 71.81 195 LEU A O 1
ATOM 1635 N N . HIS A 1 196 ? 16.841 5.114 -21.916 1.00 73.75 196 HIS A N 1
ATOM 1636 C CA . HIS A 1 196 ? 16.727 6.485 -21.438 1.00 73.75 196 HIS A CA 1
ATOM 1637 C C . HIS A 1 196 ? 15.264 6.880 -21.180 1.00 73.75 196 HIS A C 1
ATOM 1639 O O . HIS A 1 196 ? 14.960 7.465 -20.142 1.00 73.75 196 HIS A O 1
ATOM 1645 N N . GLY A 1 197 ? 14.339 6.506 -22.069 1.00 74.06 197 GLY A N 1
ATOM 1646 C CA . GLY A 1 197 ? 12.899 6.708 -21.885 1.00 74.06 197 GLY A CA 1
ATOM 1647 C C . GLY A 1 197 ? 12.343 5.982 -20.654 1.00 74.06 197 GLY A C 1
ATOM 1648 O O . GLY A 1 197 ? 11.619 6.581 -19.862 1.00 74.06 197 GLY A O 1
ATOM 1649 N N . ILE A 1 198 ? 12.739 4.724 -20.432 1.00 76.00 198 ILE A N 1
ATOM 1650 C CA . ILE A 1 198 ? 12.357 3.957 -19.233 1.00 76.00 198 ILE A CA 1
ATOM 1651 C C . ILE A 1 198 ? 12.897 4.634 -17.968 1.00 76.00 198 ILE A C 1
ATOM 1653 O O . ILE A 1 198 ? 12.154 4.810 -17.000 1.00 76.00 198 ILE A O 1
ATOM 1657 N N . SER A 1 199 ? 14.162 5.067 -17.989 1.00 75.38 199 SER A N 1
ATOM 1658 C CA . SER A 1 199 ? 14.774 5.814 -16.885 1.00 75.38 199 SER A CA 1
ATOM 1659 C C . SER A 1 199 ? 13.977 7.086 -16.565 1.00 75.38 199 SER A C 1
ATOM 1661 O O . SER A 1 199 ? 13.641 7.324 -15.406 1.00 75.38 199 SER A O 1
ATOM 1663 N N . TRP A 1 200 ? 13.555 7.841 -17.587 1.00 76.62 200 TRP A N 1
ATOM 1664 C CA . TRP A 1 200 ? 12.676 9.008 -17.445 1.00 76.62 200 TRP A CA 1
ATOM 1665 C C . TRP A 1 200 ? 11.332 8.683 -16.791 1.00 76.62 200 TRP A C 1
ATOM 1667 O O . TRP A 1 200 ? 10.898 9.408 -15.893 1.00 76.62 200 TRP A O 1
ATOM 1677 N N . CYS A 1 201 ? 10.670 7.604 -17.214 1.00 76.38 201 CYS A N 1
ATOM 1678 C CA . CYS A 1 201 ? 9.396 7.186 -16.632 1.00 76.38 201 CYS A CA 1
ATOM 1679 C C . CYS A 1 201 ? 9.546 6.835 -15.145 1.00 76.38 201 CYS A C 1
ATOM 1681 O O . CYS A 1 201 ? 8.738 7.281 -14.327 1.00 76.38 201 CYS A O 1
ATOM 1683 N N . ILE A 1 202 ? 10.602 6.098 -14.782 1.00 74.94 202 ILE A N 1
ATOM 1684 C CA . ILE A 1 202 ? 10.907 5.750 -13.386 1.00 74.94 202 ILE A CA 1
ATOM 1685 C C . ILE A 1 202 ? 11.189 7.020 -12.575 1.00 74.94 202 ILE A C 1
ATOM 1687 O O . ILE A 1 202 ? 10.656 7.198 -11.480 1.00 74.94 202 ILE A O 1
ATOM 1691 N N . LEU A 1 203 ? 11.976 7.942 -13.126 1.00 74.19 203 LEU A N 1
ATOM 1692 C CA . LEU A 1 203 ? 12.349 9.191 -12.472 1.00 74.19 203 LEU A CA 1
ATOM 1693 C C . LEU A 1 203 ? 11.144 10.094 -12.191 1.00 74.19 203 LEU A C 1
ATOM 1695 O O . LEU A 1 203 ? 10.954 10.570 -11.069 1.00 74.19 203 LEU A O 1
ATOM 1699 N N . ALA A 1 204 ? 10.310 10.302 -13.211 1.00 75.31 204 ALA A N 1
ATOM 1700 C CA . ALA A 1 204 ? 9.088 11.084 -13.109 1.00 75.31 204 ALA A CA 1
ATOM 1701 C C . ALA A 1 204 ? 8.119 10.455 -12.100 1.00 75.31 204 ALA A C 1
ATOM 1703 O O . ALA A 1 204 ? 7.511 11.172 -11.302 1.00 75.31 204 ALA A O 1
ATOM 1704 N N . TYR A 1 205 ? 8.023 9.122 -12.083 1.00 77.56 205 TYR A N 1
ATOM 1705 C CA . TYR A 1 205 ? 7.231 8.388 -11.103 1.00 77.56 205 TYR A CA 1
ATOM 1706 C C . TYR A 1 205 ? 7.729 8.623 -9.669 1.00 77.56 205 TYR A C 1
ATOM 1708 O O . TYR A 1 205 ? 6.929 8.976 -8.802 1.00 77.56 205 TYR A O 1
ATOM 1716 N N . VAL A 1 206 ? 9.040 8.525 -9.417 1.00 75.50 206 VAL A N 1
ATOM 1717 C CA . VAL A 1 206 ? 9.628 8.760 -8.084 1.00 75.50 206 VAL A CA 1
ATOM 1718 C C . VAL A 1 206 ? 9.391 10.199 -7.614 1.00 75.50 206 VAL A C 1
ATOM 1720 O O . VAL A 1 206 ? 8.912 10.414 -6.498 1.00 75.50 206 VAL A O 1
ATOM 1723 N N . MET A 1 207 ? 9.649 11.192 -8.468 1.00 74.75 207 MET A N 1
ATOM 1724 C CA . MET A 1 207 ? 9.442 12.613 -8.144 1.00 74.75 207 MET A CA 1
ATOM 1725 C C . MET A 1 207 ? 7.975 12.941 -7.853 1.00 74.75 207 MET A C 1
ATOM 1727 O O . MET A 1 207 ? 7.647 13.629 -6.876 1.00 74.75 207 MET A O 1
ATOM 1731 N N . ARG A 1 208 ? 7.071 12.427 -8.694 1.00 77.00 208 ARG A N 1
ATOM 1732 C CA . ARG A 1 208 ? 5.628 12.597 -8.516 1.00 77.00 208 ARG A CA 1
ATOM 1733 C C . ARG A 1 208 ? 5.160 11.919 -7.235 1.00 77.00 208 ARG A C 1
ATOM 1735 O O . ARG A 1 208 ? 4.416 12.533 -6.480 1.00 77.00 208 ARG A O 1
ATOM 1742 N N . SER A 1 209 ? 5.644 10.711 -6.947 1.00 76.81 209 SER A N 1
ATOM 1743 C CA . SER A 1 209 ? 5.324 9.989 -5.714 1.00 76.81 209 SER A CA 1
ATOM 1744 C C . SER A 1 209 ? 5.730 10.786 -4.474 1.00 76.81 209 SER A C 1
ATOM 1746 O O . SER A 1 209 ? 4.938 10.901 -3.547 1.00 76.81 209 SER A O 1
ATOM 1748 N N . GLN A 1 210 ? 6.922 11.385 -4.436 1.00 72.88 210 GLN A N 1
ATOM 1749 C CA . GLN A 1 210 ? 7.384 12.095 -3.236 1.00 72.88 210 GLN A CA 1
ATOM 1750 C C . GLN A 1 210 ? 6.626 13.408 -2.978 1.00 72.88 210 GLN A C 1
ATOM 1752 O O . GLN A 1 210 ? 6.229 13.684 -1.846 1.00 72.88 210 GLN A O 1
ATOM 1757 N N . THR A 1 211 ? 6.375 14.208 -4.018 1.00 77.44 211 THR A N 1
ATOM 1758 C CA . THR A 1 211 ? 5.575 15.444 -3.887 1.00 77.44 211 THR A CA 1
ATOM 1759 C C . THR A 1 211 ? 4.119 15.153 -3.527 1.00 77.44 211 THR A C 1
ATOM 1761 O O . THR A 1 211 ? 3.516 15.874 -2.729 1.00 77.44 211 THR A O 1
ATOM 1764 N N . PHE A 1 212 ? 3.566 14.071 -4.075 1.00 83.12 212 PHE A N 1
ATOM 1765 C CA . PHE A 1 212 ? 2.239 13.574 -3.740 1.00 83.12 212 PHE A CA 1
ATOM 1766 C C . PHE A 1 212 ? 2.152 13.142 -2.272 1.00 83.12 212 PHE A C 1
ATOM 1768 O O . PHE A 1 212 ? 1.216 13.535 -1.581 1.00 83.12 212 PHE A O 1
ATOM 1775 N N . VAL A 1 213 ? 3.167 12.439 -1.760 1.00 83.56 213 VAL A N 1
ATOM 1776 C CA . VAL A 1 213 ? 3.219 12.001 -0.357 1.00 83.56 213 VAL A CA 1
ATOM 1777 C C . VAL A 1 213 ? 3.191 13.182 0.607 1.00 83.56 213 VAL A C 1
ATOM 1779 O O . VAL A 1 213 ? 2.415 13.142 1.551 1.00 83.56 213 VAL A O 1
ATOM 1782 N N . ILE A 1 214 ? 3.953 14.255 0.365 1.00 84.31 214 ILE A N 1
ATOM 1783 C CA . ILE A 1 214 ? 3.934 15.439 1.247 1.00 84.31 214 ILE A CA 1
ATOM 1784 C C . ILE A 1 214 ? 2.527 16.051 1.309 1.00 84.31 214 ILE A C 1
ATOM 1786 O O . ILE A 1 214 ? 2.010 16.295 2.396 1.00 84.31 214 ILE A O 1
ATOM 1790 N N . LYS A 1 215 ? 1.866 16.217 0.154 1.00 88.00 215 LYS A N 1
ATOM 1791 C CA . LYS A 1 215 ? 0.492 16.743 0.097 1.00 88.00 215 LYS A CA 1
ATOM 1792 C C . LYS A 1 215 ? -0.500 15.851 0.841 1.00 88.00 215 LYS A C 1
ATOM 1794 O O . LYS A 1 215 ? -1.371 16.363 1.540 1.00 88.00 215 LYS A O 1
ATOM 1799 N N . ILE A 1 216 ? -0.377 14.529 0.705 1.00 89.12 216 ILE A N 1
ATOM 1800 C CA . ILE A 1 216 ? -1.221 13.576 1.434 1.00 89.12 216 ILE A CA 1
ATOM 1801 C C . ILE A 1 216 ? -0.945 13.654 2.937 1.00 89.12 216 ILE A C 1
ATOM 1803 O O . ILE A 1 216 ? -1.888 13.673 3.724 1.00 89.12 216 ILE A O 1
ATOM 1807 N N . VAL A 1 217 ? 0.322 13.722 3.349 1.00 89.44 217 VAL A N 1
ATOM 1808 C CA . VAL A 1 217 ? 0.704 13.839 4.762 1.00 89.44 217 VAL A CA 1
ATOM 1809 C C . VAL A 1 217 ? 0.079 15.090 5.374 1.00 89.44 217 VAL A C 1
ATOM 1811 O O . VAL A 1 217 ? -0.546 14.990 6.427 1.00 89.44 217 VAL A O 1
ATOM 1814 N N . ASP A 1 218 ? 0.167 16.240 4.703 1.00 89.56 218 ASP A N 1
ATOM 1815 C CA . ASP A 1 218 ? -0.447 17.488 5.169 1.00 89.56 218 ASP A CA 1
ATOM 1816 C C . ASP A 1 218 ? -1.976 17.388 5.234 1.00 89.56 218 ASP A C 1
ATOM 1818 O O . ASP A 1 218 ? -2.596 17.816 6.210 1.00 89.56 218 ASP A O 1
ATOM 1822 N N . LYS A 1 219 ? -2.589 16.753 4.231 1.00 91.75 219 LYS A N 1
ATOM 1823 C CA . LYS A 1 219 ? -4.030 16.495 4.183 1.00 91.75 219 LYS A CA 1
ATOM 1824 C C . LYS A 1 219 ? -4.490 15.642 5.372 1.00 91.75 219 LYS A C 1
ATOM 1826 O O . LYS A 1 219 ? -5.385 16.061 6.104 1.00 91.75 219 LYS A O 1
ATOM 1831 N N . VAL A 1 220 ? -3.851 14.494 5.615 1.00 90.44 220 VAL A N 1
ATOM 1832 C CA . VAL A 1 220 ? -4.169 13.595 6.742 1.00 90.44 220 VAL A CA 1
ATOM 1833 C C . VAL A 1 220 ? -3.888 14.276 8.083 1.00 90.44 220 VAL A C 1
ATOM 1835 O O . VAL A 1 220 ? -4.694 14.174 9.007 1.00 90.44 220 VAL A O 1
ATOM 1838 N N . LYS A 1 221 ? -2.788 15.027 8.186 1.00 91.56 221 LYS A N 1
ATOM 1839 C CA . LYS A 1 221 ? -2.448 15.803 9.382 1.00 91.56 221 LYS A CA 1
ATOM 1840 C C . LYS A 1 221 ? -3.525 16.836 9.715 1.00 91.56 221 LYS A C 1
ATOM 1842 O O . LYS A 1 221 ? -3.947 16.904 10.865 1.00 91.56 221 LYS A O 1
ATOM 1847 N N . SER A 1 222 ? -3.994 17.597 8.726 1.00 91.56 222 SER A N 1
ATOM 1848 C CA . SER A 1 222 ? -5.038 18.608 8.935 1.00 91.56 222 SER A CA 1
ATOM 1849 C C . SER A 1 222 ? -6.345 17.999 9.455 1.00 91.56 222 SER A C 1
ATOM 1851 O O . SER A 1 222 ? -7.037 18.603 10.272 1.00 91.56 222 SER A O 1
ATOM 1853 N N . GLU A 1 223 ? -6.662 16.774 9.033 1.00 91.50 223 GLU A N 1
ATOM 1854 C CA . GLU A 1 223 ? -7.863 16.070 9.475 1.00 91.50 223 GLU A CA 1
ATOM 1855 C C . GLU A 1 223 ? -7.726 15.543 10.911 1.00 91.50 223 GLU A C 1
ATOM 1857 O O . GLU A 1 223 ? -8.642 15.694 11.718 1.00 91.50 223 GLU A O 1
ATOM 1862 N N . LEU A 1 224 ? -6.552 15.023 11.276 1.00 90.00 224 LEU A N 1
ATOM 1863 C CA . LEU A 1 224 ? -6.251 14.652 12.662 1.00 90.00 224 LEU A CA 1
ATOM 1864 C C . LEU A 1 224 ? -6.291 15.865 13.603 1.00 90.00 224 LEU A C 1
ATOM 1866 O O . LEU A 1 224 ? -6.824 15.785 14.711 1.00 90.00 224 LEU A O 1
ATOM 1870 N N . GLU A 1 225 ? -5.775 17.014 13.161 1.00 91.38 225 GLU A N 1
ATOM 1871 C CA . GLU A 1 225 ? -5.854 18.261 13.927 1.00 91.38 225 GLU A CA 1
ATOM 1872 C C . GLU A 1 225 ? -7.314 18.693 14.138 1.00 91.38 225 GLU A C 1
ATOM 1874 O O . GLU A 1 225 ? -7.682 19.038 15.265 1.00 91.38 225 GLU A O 1
ATOM 1879 N N . ARG A 1 226 ? -8.175 18.583 13.116 1.00 89.06 226 ARG A N 1
ATOM 1880 C CA . ARG A 1 226 ? -9.620 18.859 13.237 1.00 89.06 226 ARG A CA 1
ATOM 1881 C C . ARG A 1 226 ? -10.299 17.972 14.273 1.00 89.06 226 ARG A C 1
ATOM 1883 O O . ARG A 1 226 ? -11.000 18.506 15.132 1.00 89.06 226 ARG A O 1
ATOM 1890 N N . GLN A 1 227 ? -10.040 16.663 14.257 1.00 87.94 227 GLN A N 1
ATOM 1891 C CA . GLN A 1 227 ? -10.571 15.754 15.279 1.00 87.94 227 GLN A CA 1
ATOM 1892 C C . GLN A 1 227 ? -10.120 16.149 16.687 1.00 87.94 227 GLN A C 1
ATOM 1894 O O . GLN A 1 227 ? -10.915 16.136 17.627 1.00 87.94 227 GLN A O 1
ATOM 1899 N N . SER A 1 228 ? -8.847 16.525 16.844 1.00 86.88 228 SER A N 1
ATOM 1900 C CA . SER A 1 228 ? -8.313 16.928 18.147 1.00 86.88 228 SER A CA 1
ATOM 1901 C C . SER A 1 228 ? -8.998 18.192 18.683 1.00 86.88 228 SER A C 1
ATOM 1903 O O . SER A 1 228 ? -9.275 18.289 19.879 1.00 86.88 228 SER A O 1
ATOM 1905 N N . VAL A 1 229 ? -9.321 19.145 17.799 1.00 87.88 229 VAL A N 1
ATOM 1906 C CA . VAL A 1 229 ? -10.047 20.375 18.142 1.00 87.88 229 VAL A CA 1
ATOM 1907 C C . VAL A 1 229 ? -11.501 20.065 18.480 1.00 87.88 229 VAL A C 1
ATOM 1909 O O . VAL A 1 229 ? -12.025 20.598 19.456 1.00 87.88 229 VAL A O 1
ATOM 1912 N N . GLU A 1 230 ? -12.151 19.188 17.718 1.00 85.06 230 GLU A N 1
ATOM 1913 C CA . GLU A 1 230 ? -13.536 18.785 17.960 1.00 85.06 230 GLU A CA 1
ATOM 1914 C C . GLU A 1 230 ? -13.693 18.039 19.290 1.00 85.06 230 GLU A C 1
ATOM 1916 O O . GLU A 1 230 ? -14.593 18.356 20.064 1.00 85.06 230 GLU A O 1
ATOM 1921 N N . LYS A 1 231 ? -12.751 17.152 19.632 1.00 83.62 231 LYS A N 1
ATOM 1922 C CA . LYS A 1 231 ? -12.705 16.457 20.929 1.00 83.62 231 LYS A CA 1
ATOM 1923 C C . LYS A 1 231 ? -12.477 17.414 22.108 1.00 83.62 231 LYS A C 1
ATOM 1925 O O . LYS A 1 231 ? -12.974 17.162 23.202 1.00 83.62 231 LYS A O 1
ATOM 1930 N N . LYS A 1 232 ? -11.738 18.510 21.891 1.00 82.44 232 LYS A N 1
ATOM 1931 C CA . LYS A 1 232 ? -11.487 19.561 22.896 1.00 82.44 232 LYS A CA 1
ATOM 1932 C C . LYS A 1 232 ? -12.623 20.570 23.027 1.00 82.44 232 LYS A C 1
ATOM 1934 O O . LYS A 1 232 ? -12.654 21.289 24.024 1.00 82.44 232 LYS A O 1
ATOM 1939 N N . ARG A 1 233 ? -13.549 20.658 22.062 1.00 75.12 233 ARG A N 1
ATOM 1940 C CA . ARG A 1 233 ? -14.731 21.509 22.226 1.00 75.12 233 ARG A CA 1
ATOM 1941 C C . ARG A 1 233 ? -15.555 20.927 23.374 1.00 75.12 233 ARG A C 1
ATOM 1943 O O . ARG A 1 233 ? -16.024 19.794 23.258 1.00 75.12 233 ARG A O 1
ATOM 1950 N N . PRO A 1 234 ? -15.733 21.660 24.487 1.00 61.91 234 PRO A N 1
ATOM 1951 C CA . PRO A 1 234 ? -16.536 21.159 25.584 1.00 61.91 234 PRO A CA 1
ATOM 1952 C C . PRO A 1 234 ? -17.923 20.827 25.036 1.00 61.91 234 PRO A C 1
ATOM 1954 O O . PRO A 1 234 ? -18.506 21.609 24.278 1.00 61.91 234 PRO A O 1
ATOM 1957 N N . LYS A 1 235 ? -18.492 19.695 25.464 1.00 59.38 235 LYS A N 1
ATOM 1958 C CA . LYS A 1 235 ? -19.897 19.331 25.204 1.00 59.38 235 LYS A CA 1
ATOM 1959 C C . LYS A 1 235 ? -20.894 20.399 25.698 1.00 59.38 235 LYS A C 1
ATOM 1961 O O . LYS A 1 235 ? -22.098 20.210 25.561 1.00 59.38 235 LYS A O 1
ATOM 1966 N N . SER A 1 236 ? -20.430 21.538 26.224 1.00 54.75 236 SER A N 1
ATOM 1967 C CA . SER A 1 236 ? -21.247 22.665 26.656 1.00 54.75 236 SER A CA 1
ATOM 1968 C C . SER A 1 236 ? -22.175 23.182 25.562 1.00 54.75 236 SER A C 1
ATOM 1970 O O . SER A 1 236 ? -23.274 23.577 25.903 1.00 54.75 236 SER A O 1
ATOM 1972 N N . LYS A 1 237 ? -21.848 23.101 24.261 1.00 56.38 237 LYS A N 1
ATOM 1973 C CA . LYS A 1 237 ? -22.829 23.453 23.209 1.00 56.38 237 LYS A CA 1
ATOM 1974 C C . LYS A 1 237 ? -24.000 22.469 23.120 1.00 56.38 237 LYS A C 1
ATOM 1976 O O . LYS A 1 237 ? -25.116 22.887 22.842 1.00 56.38 237 LYS A O 1
ATOM 1981 N N . SER A 1 238 ? -23.773 21.185 23.400 1.00 57.62 238 SER A N 1
ATOM 1982 C CA . SER A 1 238 ? -24.850 20.193 23.513 1.00 57.62 238 SER A CA 1
ATOM 1983 C C . SER A 1 238 ? -25.662 20.405 24.790 1.00 57.62 238 SER A C 1
ATOM 1985 O O . SER A 1 238 ? -26.880 20.306 24.731 1.00 57.62 238 SER A O 1
ATOM 1987 N N . ILE A 1 239 ? -25.013 20.754 25.904 1.00 61.78 239 ILE A N 1
ATOM 1988 C CA . ILE A 1 239 ? -25.689 21.054 27.173 1.00 61.78 239 ILE A CA 1
ATOM 1989 C C . ILE A 1 239 ? -26.498 22.350 27.054 1.00 61.78 239 ILE A C 1
ATOM 1991 O O . ILE A 1 239 ? -27.658 22.361 27.431 1.00 61.78 239 ILE A O 1
ATOM 1995 N N . ILE A 1 240 ? -25.947 23.407 26.455 1.00 63.56 240 ILE A N 1
ATOM 1996 C CA . ILE A 1 240 ? -26.644 24.676 26.211 1.00 63.56 240 ILE A CA 1
ATOM 1997 C C . ILE A 1 240 ? -27.824 24.455 25.267 1.00 63.56 240 ILE A C 1
ATOM 1999 O O . ILE A 1 240 ? -28.891 24.958 25.573 1.00 63.56 240 ILE A O 1
ATOM 2003 N N . ASN A 1 241 ? -27.688 23.654 24.202 1.00 64.50 241 ASN A N 1
ATOM 2004 C CA . ASN A 1 241 ? -28.817 23.308 23.328 1.00 64.50 241 ASN A CA 1
ATOM 2005 C C . ASN A 1 241 ? -29.869 22.419 24.015 1.00 64.50 241 ASN A C 1
ATOM 2007 O O . ASN A 1 241 ? -31.056 22.524 23.714 1.00 64.50 241 ASN A O 1
ATOM 2011 N N . LEU A 1 242 ? -29.462 21.556 24.952 1.00 66.12 242 LEU A N 1
ATOM 2012 C CA . LEU A 1 242 ? -30.398 20.814 25.800 1.00 66.12 242 LEU A CA 1
ATOM 2013 C C . LEU A 1 242 ? -31.142 21.762 26.748 1.00 66.1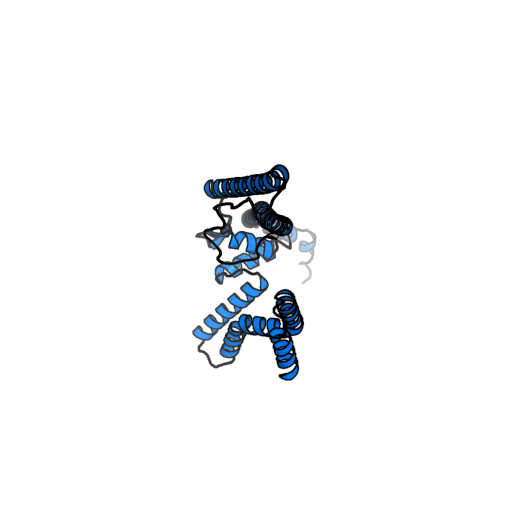2 242 LEU A C 1
ATOM 2015 O O . LEU A 1 242 ? -32.358 21.665 26.874 1.00 66.12 242 LEU A O 1
ATOM 2019 N N . PHE A 1 243 ? -30.428 22.701 27.371 1.00 64.31 243 PHE A N 1
ATOM 2020 C CA . PHE A 1 243 ? -30.998 23.691 28.280 1.00 64.31 243 PHE A CA 1
ATOM 2021 C C . PHE A 1 243 ? -31.888 24.703 27.553 1.00 64.31 243 PHE A C 1
ATOM 2023 O O . PHE A 1 243 ? -32.962 25.010 28.055 1.00 64.31 243 PHE A O 1
ATOM 2030 N N . THR A 1 244 ? -31.531 25.175 26.357 1.00 69.06 244 THR A N 1
ATOM 2031 C CA . THR A 1 244 ? -32.390 26.076 25.570 1.00 69.06 244 THR A CA 1
ATOM 2032 C C . THR A 1 244 ? -33.626 25.365 25.023 1.00 69.06 244 THR A C 1
ATOM 2034 O O . THR A 1 244 ? -34.692 25.973 24.985 1.00 69.06 244 THR A O 1
ATOM 2037 N N . ASN A 1 245 ? -33.550 24.072 24.689 1.00 69.00 245 ASN A N 1
ATOM 2038 C CA . ASN A 1 245 ? -34.740 23.286 24.339 1.00 69.00 245 ASN A CA 1
ATOM 2039 C C . ASN A 1 245 ? -35.633 22.969 25.553 1.00 69.00 245 ASN A C 1
ATOM 2041 O O . ASN A 1 245 ? -36.857 22.916 25.412 1.00 69.00 245 ASN A O 1
ATOM 2045 N N . LEU A 1 246 ? -35.053 22.792 26.744 1.00 66.06 246 LEU A N 1
ATOM 2046 C CA . LEU A 1 246 ? -35.796 22.624 28.000 1.00 66.06 246 LEU A CA 1
ATOM 2047 C C . LEU A 1 246 ? -36.449 23.930 28.481 1.00 66.06 246 LEU A C 1
ATOM 2049 O O . LEU A 1 246 ? -37.537 23.886 29.048 1.00 66.06 246 LEU A O 1
ATOM 2053 N N . LEU A 1 247 ? -35.817 25.079 28.230 1.00 64.75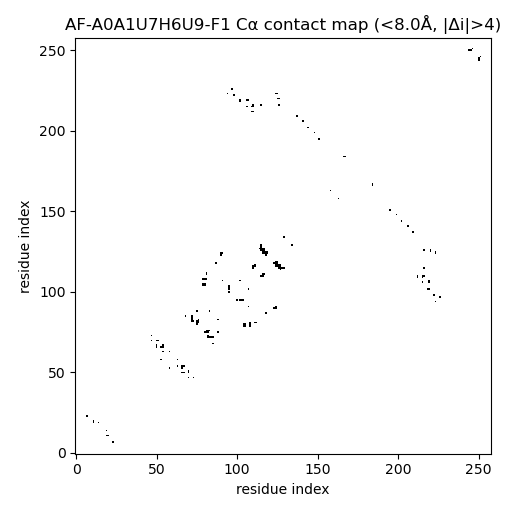 247 LEU A N 1
ATOM 2054 C CA . LEU A 1 247 ? -36.312 26.411 28.603 1.00 64.75 247 LEU A CA 1
ATOM 2055 C C . LEU A 1 247 ? -37.161 27.078 27.508 1.00 64.75 247 LEU A C 1
ATOM 2057 O O . LEU A 1 247 ? -37.644 28.192 27.703 1.00 64.75 247 LEU A O 1
ATOM 2061 N N . SER A 1 248 ? -37.371 26.418 26.364 1.00 67.69 248 SER A N 1
ATOM 2062 C CA . SER A 1 248 ? -38.247 26.940 25.316 1.00 67.69 248 SER A CA 1
ATOM 2063 C C . SER A 1 248 ? -39.701 26.992 25.821 1.00 67.69 248 SER A C 1
ATOM 2065 O O . SER A 1 248 ? -40.233 25.959 26.248 1.00 67.69 248 SER A O 1
ATOM 2067 N N . PRO A 1 249 ? -40.381 28.155 25.756 1.00 68.50 249 PRO A N 1
ATOM 2068 C CA . PRO A 1 249 ? -41.717 28.353 26.330 1.00 68.50 249 PRO A CA 1
ATOM 2069 C C . PRO A 1 249 ? -42.782 27.393 25.769 1.00 68.50 249 PRO A C 1
ATOM 2071 O O . PRO A 1 249 ? -43.762 27.092 26.449 1.00 68.50 249 PRO A O 1
ATOM 2074 N N . ASN A 1 250 ? -42.553 26.814 24.586 1.00 63.31 250 ASN A N 1
ATOM 2075 C CA . ASN A 1 250 ? -43.451 25.829 23.977 1.00 63.31 250 ASN A CA 1
ATOM 2076 C C . ASN A 1 250 ? -43.489 24.474 24.712 1.00 63.31 250 ASN A C 1
ATOM 2078 O O . ASN A 1 250 ? -44.483 23.755 24.610 1.00 63.31 250 ASN A O 1
ATOM 2082 N N . ASN A 1 251 ? -42.456 24.122 25.487 1.00 56.66 251 ASN A N 1
ATOM 2083 C CA . ASN A 1 251 ? -42.418 22.869 26.253 1.00 56.66 251 ASN A CA 1
ATOM 2084 C C . ASN A 1 251 ? -43.014 23.001 27.666 1.00 56.66 251 ASN A C 1
ATOM 2086 O O . ASN A 1 251 ? -43.428 21.998 28.250 1.00 56.66 251 ASN A O 1
ATOM 2090 N N . LEU A 1 252 ? -43.135 24.222 28.199 1.00 56.66 252 LEU A N 1
ATOM 2091 C CA . LEU A 1 252 ? -43.696 24.475 29.533 1.00 56.66 252 LEU A CA 1
ATOM 2092 C C . LEU A 1 252 ? -45.232 24.399 29.572 1.00 56.66 252 LEU A C 1
ATOM 2094 O O . LEU A 1 252 ? -45.803 24.058 30.607 1.00 56.66 252 LEU A O 1
ATOM 2098 N N . PHE A 1 253 ? -45.919 24.616 28.447 1.00 58.06 253 PHE A N 1
ATOM 2099 C CA . PHE A 1 253 ? -47.389 24.587 28.394 1.00 58.06 253 PHE A CA 1
ATOM 2100 C C . PHE A 1 253 ? -48.006 23.198 28.165 1.00 58.06 253 PHE A C 1
ATOM 2102 O O . PHE A 1 253 ? -49.213 23.029 28.335 1.00 58.06 253 PHE A O 1
ATOM 2109 N N . LYS A 1 254 ? -47.209 22.168 27.849 1.00 55.97 254 LYS A N 1
ATOM 2110 C CA . LYS A 1 254 ? -47.729 20.812 27.583 1.00 55.97 254 LYS A CA 1
ATOM 2111 C C . LYS A 1 254 ? -47.969 19.949 28.830 1.00 55.97 254 LYS A C 1
ATOM 2113 O O . LYS A 1 254 ? -48.490 18.847 28.694 1.00 55.97 254 LYS A O 1
ATOM 2118 N N . ARG A 1 255 ? -47.629 20.416 30.040 1.00 54.53 255 ARG A N 1
ATOM 2119 C CA . ARG A 1 255 ? -47.693 19.601 31.275 1.00 54.53 255 ARG A CA 1
ATOM 2120 C C . ARG A 1 255 ? -48.876 19.870 32.218 1.00 54.53 255 ARG A C 1
ATOM 2122 O O . ARG A 1 255 ? -48.929 19.247 33.269 1.00 54.53 255 ARG A O 1
ATOM 2129 N N . LYS A 1 256 ? -49.845 20.721 31.856 1.00 53.72 256 LYS A N 1
ATOM 2130 C CA . LYS A 1 256 ? -51.030 21.038 32.695 1.00 53.72 256 LYS A CA 1
ATOM 2131 C C . LYS A 1 256 ? -52.360 20.413 32.227 1.00 53.72 256 LYS A C 1
ATOM 2133 O O . LYS A 1 256 ? -53.420 20.996 32.420 1.00 53.72 256 LYS A O 1
ATOM 2138 N N . LYS A 1 257 ? -52.331 19.222 31.623 1.00 55.66 257 LYS A N 1
ATOM 2139 C CA . LYS A 1 257 ? -53.542 18.410 31.396 1.00 55.66 257 LYS A CA 1
ATOM 2140 C C . LYS A 1 257 ? -53.284 16.951 31.769 1.00 55.66 257 LYS A C 1
ATOM 2142 O O . LYS A 1 257 ? -53.018 16.125 30.899 1.00 55.66 257 LYS A O 1
ATOM 2147 N N . LYS A 1 258 ? -53.322 16.663 33.064 1.00 54.41 258 LYS A N 1
ATOM 2148 C CA . LYS A 1 258 ? -53.697 15.364 33.620 1.00 54.41 258 LYS A CA 1
ATOM 2149 C C . LYS A 1 258 ? -54.138 15.561 35.057 1.00 54.41 258 LYS A C 1
ATOM 2151 O O . LYS A 1 258 ? -53.473 16.374 35.734 1.00 54.41 258 LYS A O 1
#

pLDDT: mean 76.92, std 14.72, range [38.59, 95.25]

Secondary structure (DSSP, 8-state):
-HHHHHHHHHHHHH---HHHHHHHHHHHHHHHHHHHHHHHHHHHHHHHHHHHHHHTS---HHHHHHHHHHHHHHHHHHHHS----HHHHHHHHHHHHHTTTSS-HHHHHHHHHTT-EEE-TTS-EEEPP--HHHHHHHHHHHHHHHHHHHHHHHHHHHHHHT--S-TTS---TTSTTS---S--TT--HHHHHHHHHHHHHHHHHHHHHHHHHHHHHHHHHHHHHHHHHHHHS-THHHHHHHHHHHS-HHHHGGGS--

Organism: NCBI:txid1921803